Protein AF-A0A842VE63-F1 (afdb_monomer_lite)

Structure (mmCIF, N/CA/C/O backbone):
data_AF-A0A842VE63-F1
#
_entry.id   AF-A0A842VE63-F1
#
loop_
_atom_site.group_PDB
_atom_site.id
_atom_site.type_symbol
_atom_site.label_atom_id
_atom_site.label_alt_id
_atom_site.label_comp_id
_atom_site.label_asym_id
_atom_site.label_entity_id
_atom_site.label_seq_id
_atom_site.pdbx_PDB_ins_code
_atom_site.Cartn_x
_atom_site.Cartn_y
_atom_site.Cartn_z
_atom_site.occupancy
_atom_site.B_iso_or_equiv
_atom_site.auth_seq_id
_atom_site.auth_comp_id
_atom_site.auth_asym_id
_atom_site.auth_atom_id
_atom_site.pdbx_PDB_model_num
ATOM 1 N N . MET A 1 1 ? -16.402 13.666 -11.709 1.00 52.09 1 MET A N 1
ATOM 2 C CA . MET A 1 1 ? -16.671 14.347 -10.425 1.00 52.09 1 MET A CA 1
ATOM 3 C C . MET A 1 1 ? -16.054 13.506 -9.321 1.00 52.09 1 MET A C 1
ATOM 5 O O . MET A 1 1 ? -16.264 12.300 -9.331 1.00 52.09 1 MET A O 1
ATOM 9 N N . SER A 1 2 ? -15.243 14.100 -8.445 1.00 71.50 2 SER A N 1
ATOM 10 C CA . SER A 1 2 ? -14.671 13.394 -7.290 1.00 71.50 2 SER A CA 1
ATOM 11 C C . SER A 1 2 ? -15.786 13.130 -6.274 1.00 71.50 2 SER A C 1
ATOM 13 O O . SER A 1 2 ? -16.472 14.073 -5.892 1.00 71.50 2 SER A O 1
ATOM 15 N N . THR A 1 3 ? -15.970 11.882 -5.839 1.00 86.88 3 THR A N 1
ATOM 16 C CA . THR A 1 3 ? -16.895 11.544 -4.743 1.00 86.88 3 THR A CA 1
ATOM 17 C C . THR A 1 3 ? -16.458 12.257 -3.461 1.00 86.88 3 THR A C 1
ATOM 19 O O . THR A 1 3 ? -15.284 12.167 -3.094 1.00 86.88 3 THR A O 1
ATOM 22 N N . SER A 1 4 ? -17.380 12.956 -2.792 1.00 94.31 4 SER A N 1
ATOM 23 C CA . SER A 1 4 ? -17.107 13.582 -1.494 1.00 94.31 4 SER A CA 1
ATOM 24 C C . SER A 1 4 ? -16.885 12.523 -0.404 1.00 94.31 4 SER A C 1
ATOM 26 O O . SER A 1 4 ? -17.197 11.340 -0.585 1.00 94.31 4 SER A O 1
ATOM 28 N N . TYR A 1 5 ? -16.327 12.934 0.736 1.00 95.25 5 TYR A N 1
ATOM 29 C CA . TYR A 1 5 ? -16.170 12.041 1.884 1.00 95.25 5 TYR A CA 1
ATOM 30 C C . TYR A 1 5 ? -17.537 11.587 2.407 1.00 95.25 5 TYR A C 1
ATOM 32 O O . TYR A 1 5 ? -17.749 10.399 2.634 1.00 95.25 5 TYR A O 1
ATOM 40 N N . GLU A 1 6 ? -18.475 12.521 2.537 1.00 96.25 6 GLU A N 1
ATOM 41 C CA . GLU A 1 6 ? -19.823 12.298 3.049 1.00 96.25 6 GLU A CA 1
ATOM 42 C C . GLU A 1 6 ? -20.591 11.312 2.166 1.00 96.25 6 GLU A C 1
ATOM 44 O O . GLU A 1 6 ? -21.144 10.338 2.679 1.00 96.25 6 GLU A O 1
ATOM 49 N N . ASP A 1 7 ? -20.551 11.495 0.843 1.00 96.94 7 ASP A N 1
ATOM 50 C CA . ASP A 1 7 ? -21.195 10.578 -0.102 1.00 96.94 7 ASP A CA 1
ATOM 51 C C . ASP A 1 7 ? -20.574 9.183 -0.026 1.00 96.94 7 ASP A C 1
ATOM 53 O O . ASP A 1 7 ? -21.282 8.175 -0.028 1.00 96.94 7 ASP A O 1
ATOM 57 N N . PHE A 1 8 ? -19.242 9.095 0.058 1.00 97.69 8 PHE A N 1
ATOM 58 C CA . PHE A 1 8 ? -18.560 7.810 0.176 1.00 97.69 8 PHE A CA 1
ATOM 59 C C . PHE A 1 8 ? -18.965 7.086 1.465 1.00 97.69 8 PHE A C 1
ATOM 61 O O . PHE A 1 8 ? -19.350 5.919 1.421 1.00 97.69 8 PHE A O 1
ATOM 68 N N . ILE A 1 9 ? -18.928 7.770 2.610 1.00 97.81 9 ILE A N 1
ATOM 69 C CA . ILE A 1 9 ? -19.285 7.159 3.892 1.00 97.81 9 ILE A CA 1
ATOM 70 C C . ILE A 1 9 ? -20.761 6.788 3.940 1.00 97.81 9 ILE A C 1
ATOM 72 O O . ILE A 1 9 ? -21.073 5.710 4.429 1.00 97.81 9 ILE A O 1
ATOM 76 N N . ASN A 1 10 ? -21.668 7.609 3.415 1.00 97.31 10 ASN A N 1
ATOM 77 C CA . ASN A 1 10 ? -23.090 7.267 3.390 1.00 97.31 10 ASN A CA 1
ATOM 78 C C . ASN A 1 10 ? -23.364 6.021 2.537 1.00 97.31 10 ASN A C 1
ATOM 80 O O . ASN A 1 10 ? -24.148 5.173 2.951 1.00 97.31 10 ASN A O 1
ATOM 84 N N . ASN A 1 11 ? -22.660 5.857 1.414 1.00 97.81 11 ASN A N 1
ATOM 85 C CA . ASN A 1 11 ? -22.817 4.692 0.541 1.00 97.81 11 ASN A CA 1
ATOM 86 C C . ASN A 1 11 ? -22.233 3.391 1.119 1.00 97.81 11 ASN A C 1
ATOM 88 O O . ASN A 1 11 ? -22.702 2.312 0.769 1.00 97.81 11 ASN A O 1
ATOM 92 N N . TYR A 1 12 ? -21.209 3.471 1.977 1.00 98.25 12 TYR A N 1
ATOM 93 C CA . TYR A 1 12 ? -20.490 2.293 2.489 1.00 98.25 12 TYR A CA 1
ATOM 94 C C . TYR A 1 12 ? -20.541 2.146 4.017 1.00 98.25 12 TYR A C 1
ATOM 96 O O . TYR A 1 12 ? -19.790 1.346 4.574 1.00 98.25 12 TYR A O 1
ATOM 104 N N . ARG A 1 13 ? -21.400 2.901 4.714 1.00 97.88 13 ARG A N 1
ATOM 105 C CA . ARG A 1 13 ? -21.420 2.984 6.186 1.00 97.88 13 ARG A CA 1
ATOM 106 C C . ARG A 1 13 ? -21.525 1.616 6.850 1.00 97.88 13 ARG A C 1
ATOM 108 O O . ARG A 1 13 ? -20.724 1.318 7.734 1.00 97.88 13 ARG A O 1
ATOM 115 N N . ASP A 1 14 ? -22.493 0.815 6.421 1.00 98.06 14 ASP A N 1
ATOM 116 C CA . ASP A 1 14 ? -22.797 -0.471 7.051 1.00 98.06 14 ASP A CA 1
ATOM 117 C C . ASP A 1 14 ? -21.679 -1.482 6.795 1.00 98.06 14 ASP A C 1
ATOM 119 O O . ASP A 1 14 ? -21.192 -2.105 7.734 1.00 98.06 14 ASP A O 1
ATOM 123 N N . LEU A 1 15 ? -21.170 -1.537 5.559 1.00 98.25 15 LEU A N 1
ATOM 124 C CA . LEU A 1 15 ? -20.007 -2.351 5.201 1.00 98.25 15 LEU A CA 1
ATOM 125 C C . LEU A 1 15 ? -18.779 -1.991 6.050 1.00 98.25 15 LEU A C 1
ATOM 127 O O . LEU A 1 15 ? -18.082 -2.873 6.545 1.00 98.25 15 LEU A O 1
ATOM 131 N N . LEU A 1 16 ? -18.493 -0.697 6.217 1.00 98.56 16 LEU A N 1
ATOM 132 C CA . LEU A 1 16 ? -17.347 -0.239 7.002 1.00 98.56 16 LEU A CA 1
ATOM 133 C C . LEU A 1 16 ? -17.532 -0.508 8.501 1.00 98.56 16 LEU A C 1
ATOM 135 O O . LEU A 1 16 ? -16.556 -0.802 9.190 1.00 98.56 16 LEU A O 1
ATOM 139 N N . ALA A 1 17 ? -18.761 -0.417 9.014 1.00 98.25 17 ALA A N 1
ATOM 140 C CA . ALA A 1 17 ? -19.076 -0.752 10.399 1.00 98.25 17 ALA A CA 1
ATOM 141 C C . ALA A 1 17 ? -18.949 -2.261 10.664 1.00 98.25 17 ALA A C 1
ATOM 143 O O . ALA A 1 17 ? -18.338 -2.647 11.659 1.00 98.25 17 ALA A O 1
ATOM 144 N N . GLU A 1 18 ? -19.455 -3.103 9.760 1.00 97.81 18 GLU A N 1
ATOM 145 C CA . GLU A 1 18 ? -19.283 -4.558 9.815 1.00 97.81 18 GLU A CA 1
ATOM 146 C C . GLU A 1 18 ? -17.799 -4.929 9.748 1.00 97.81 18 GLU A C 1
ATOM 148 O O . GLU A 1 18 ? -17.309 -5.728 10.543 1.00 97.81 18 GLU A O 1
ATOM 153 N N . TYR A 1 19 ? -17.059 -4.305 8.829 1.00 97.94 19 TYR A N 1
ATOM 154 C CA . TYR A 1 19 ? -15.623 -4.509 8.705 1.00 97.94 19 TYR A CA 1
ATOM 155 C C . TYR A 1 19 ? -14.873 -4.119 9.982 1.00 97.94 19 TYR A C 1
ATOM 157 O O . TYR A 1 19 ? -14.018 -4.879 10.428 1.00 97.94 19 TYR A O 1
ATOM 165 N N . TRP A 1 20 ? -15.215 -2.984 10.606 1.00 98.12 20 TRP A N 1
ATOM 166 C CA . TRP A 1 20 ? -14.652 -2.602 11.904 1.00 98.12 20 TRP A CA 1
ATOM 167 C C . TRP A 1 20 ? -14.887 -3.683 12.962 1.00 98.12 20 TRP A C 1
ATOM 169 O O . TRP A 1 20 ? -13.933 -4.094 13.616 1.00 98.12 20 TRP A O 1
ATOM 179 N N . GLY A 1 21 ? -16.115 -4.203 13.068 1.00 96.62 21 GLY A N 1
ATOM 180 C CA . GLY A 1 21 ? -16.452 -5.266 14.021 1.00 96.62 21 GLY A CA 1
ATOM 181 C C . GLY A 1 21 ? -15.643 -6.556 13.838 1.00 96.62 21 GLY A C 1
ATOM 182 O O . GLY A 1 21 ? -15.456 -7.294 14.798 1.00 96.62 21 GLY A O 1
ATOM 183 N N . LYS A 1 22 ? -15.118 -6.816 12.632 1.00 95.81 22 LYS A N 1
ATOM 184 C CA . LYS A 1 22 ? -14.231 -7.961 12.358 1.00 95.81 22 LYS A CA 1
ATOM 185 C C . LYS A 1 22 ? -12.789 -7.736 12.803 1.00 95.81 22 LYS A C 1
ATOM 187 O O . LYS A 1 22 ? -12.077 -8.711 13.006 1.00 95.81 22 LYS A O 1
ATOM 192 N N . ILE A 1 23 ? -12.332 -6.485 12.872 1.00 96.00 23 ILE A N 1
ATOM 193 C CA . ILE A 1 23 ? -10.907 -6.171 13.055 1.00 96.00 23 ILE A CA 1
ATOM 194 C C . ILE A 1 23 ? -10.582 -5.464 14.372 1.00 96.00 23 ILE A C 1
ATOM 196 O O . ILE A 1 23 ? -9.405 -5.391 14.728 1.00 96.00 23 ILE A O 1
ATOM 200 N N . SER A 1 24 ? -11.574 -4.908 15.074 1.00 96.81 24 SER A N 1
ATOM 201 C CA . SER A 1 24 ? -11.333 -3.999 16.204 1.00 96.81 24 SER A CA 1
ATOM 202 C C . SER A 1 24 ? -10.550 -4.659 17.340 1.00 96.81 24 SER A C 1
ATOM 204 O O . SER A 1 24 ? -9.650 -4.038 17.899 1.00 96.81 24 SER A O 1
ATOM 206 N N . SER A 1 25 ? -10.791 -5.946 17.604 1.00 95.06 25 SER A N 1
ATOM 207 C CA . SER A 1 25 ? -10.089 -6.707 18.643 1.00 95.06 25 SER A CA 1
ATOM 208 C C . SER A 1 25 ? -8.604 -6.950 18.354 1.00 95.06 25 SER A C 1
ATOM 210 O O . SER A 1 25 ? -7.841 -7.206 19.280 1.00 95.06 25 SER A O 1
ATOM 212 N N . GLU A 1 26 ? -8.174 -6.882 17.091 1.00 96.06 26 GLU A N 1
ATOM 213 C CA . GLU A 1 26 ? -6.797 -7.200 16.682 1.00 96.06 26 GLU A CA 1
ATOM 214 C C . GLU A 1 26 ? -5.985 -5.967 16.257 1.00 96.06 26 GLU A C 1
ATOM 216 O O . GLU A 1 26 ? -4.754 -6.013 16.186 1.00 96.06 26 GLU A O 1
ATOM 221 N N . ILE A 1 27 ? -6.645 -4.841 15.966 1.00 97.31 27 ILE A N 1
ATOM 222 C CA . ILE A 1 27 ? -5.997 -3.690 15.325 1.00 97.31 27 ILE A CA 1
ATOM 223 C C . ILE A 1 27 ? -4.838 -3.110 16.152 1.00 97.31 27 ILE A C 1
ATOM 225 O O . ILE A 1 27 ? -3.818 -2.702 15.587 1.00 97.31 27 ILE A O 1
ATOM 229 N N . LEU A 1 28 ? -4.958 -3.117 17.483 1.00 97.50 28 LEU A N 1
ATOM 230 C CA . LEU A 1 28 ? -3.898 -2.670 18.387 1.00 97.50 28 LEU A CA 1
ATOM 231 C C . LEU A 1 28 ? -2.682 -3.601 18.342 1.00 97.50 28 LEU A C 1
ATOM 233 O O . LEU A 1 28 ? -1.544 -3.133 18.274 1.00 97.50 28 LEU A O 1
ATOM 237 N N . GLU A 1 29 ? -2.905 -4.915 18.320 1.00 96.38 29 GLU A N 1
ATOM 238 C CA . GLU A 1 29 ? -1.823 -5.890 18.193 1.00 96.38 29 GLU A CA 1
ATOM 239 C C . GLU A 1 29 ? -1.063 -5.678 16.880 1.00 96.38 29 GLU A C 1
ATOM 241 O O . GLU A 1 29 ? 0.168 -5.601 16.873 1.00 96.38 29 GLU A O 1
ATOM 246 N N . TRP A 1 30 ? -1.780 -5.495 15.767 1.00 97.31 30 TRP A N 1
ATOM 247 C CA . TRP A 1 30 ? -1.143 -5.230 14.479 1.00 97.31 30 TRP A CA 1
ATOM 248 C C . TRP A 1 30 ? -0.311 -3.943 14.514 1.00 97.31 30 TRP A C 1
ATOM 250 O O . TRP A 1 30 ? 0.822 -3.933 14.027 1.00 97.31 30 TRP A O 1
ATOM 260 N N . LYS A 1 31 ? -0.814 -2.864 15.129 1.00 97.69 31 LYS A N 1
ATOM 261 C CA . LYS A 1 31 ? -0.040 -1.625 15.318 1.00 97.69 31 LYS A CA 1
ATOM 262 C C . LYS A 1 31 ? 1.267 -1.898 16.074 1.00 97.69 31 LYS A C 1
ATOM 264 O O . LYS A 1 31 ? 2.329 -1.479 15.615 1.00 97.69 31 LYS A O 1
ATOM 269 N N . ASN A 1 32 ? 1.210 -2.659 17.166 1.00 96.50 32 ASN A N 1
ATOM 270 C CA . ASN A 1 32 ? 2.370 -2.993 18.004 1.00 96.50 32 ASN A CA 1
ATOM 271 C C . ASN A 1 32 ? 3.413 -3.871 17.288 1.00 96.50 32 ASN A C 1
ATOM 273 O O . ASN A 1 32 ? 4.592 -3.852 17.635 1.00 96.50 32 ASN A O 1
ATOM 277 N N . GLN A 1 33 ? 3.011 -4.596 16.243 1.00 95.56 33 GLN A N 1
ATOM 278 C CA . GLN A 1 33 ? 3.907 -5.384 15.389 1.00 95.56 33 GLN A CA 1
ATOM 279 C C . GLN A 1 33 ? 4.585 -4.564 14.277 1.00 95.56 33 GLN A C 1
ATOM 281 O O . GLN A 1 33 ? 5.308 -5.126 13.442 1.00 95.56 33 GLN A O 1
ATOM 286 N N . TYR A 1 34 ? 4.341 -3.253 14.209 1.00 96.50 34 TYR A N 1
ATOM 287 C CA . TYR A 1 34 ? 4.882 -2.425 13.143 1.00 96.50 34 TYR A CA 1
ATOM 288 C C . TYR A 1 34 ? 6.399 -2.320 13.192 1.00 96.50 34 TYR A C 1
ATOM 290 O O . TYR A 1 34 ? 7.027 -2.081 14.224 1.00 96.50 34 TYR A O 1
ATOM 298 N N . GLU A 1 35 ? 6.982 -2.460 12.007 1.00 94.31 35 GLU A N 1
ATOM 299 C CA . GLU A 1 35 ? 8.416 -2.384 11.813 1.00 94.31 35 GLU A CA 1
ATOM 300 C C . GLU A 1 35 ? 8.708 -1.815 10.423 1.00 94.31 35 GLU A C 1
ATOM 302 O O . GLU A 1 35 ? 8.442 -2.466 9.397 1.00 94.31 35 GLU A O 1
ATOM 307 N N . TRP A 1 36 ? 9.242 -0.595 10.371 1.00 94.31 36 TRP A N 1
ATOM 308 C CA . TRP A 1 36 ? 9.642 0.035 9.117 1.00 94.31 36 TRP A CA 1
ATOM 309 C C . TRP A 1 36 ? 10.706 1.137 9.294 1.00 94.31 36 TRP A C 1
ATOM 311 O O . TRP A 1 36 ? 10.467 2.095 10.030 1.00 94.31 36 TRP A O 1
ATOM 321 N N . PRO A 1 37 ? 11.820 1.101 8.534 1.00 92.25 37 PRO A N 1
ATOM 322 C CA . PRO A 1 37 ? 12.278 0.011 7.666 1.00 92.25 37 PRO A CA 1
ATOM 323 C C . PRO A 1 37 ? 12.471 -1.313 8.415 1.00 92.25 37 PRO A C 1
ATOM 325 O O . PRO A 1 37 ? 12.309 -1.383 9.630 1.00 92.25 37 PRO A O 1
ATOM 328 N N . LYS A 1 38 ? 12.785 -2.391 7.689 1.00 88.62 38 LYS A N 1
ATOM 329 C CA . LYS A 1 38 ? 13.006 -3.700 8.320 1.00 88.62 38 LYS A CA 1
ATOM 330 C C . LYS A 1 38 ? 14.073 -3.585 9.424 1.00 88.62 38 LYS A C 1
ATOM 332 O O . LYS A 1 38 ? 15.144 -3.047 9.173 1.00 88.62 38 LYS A O 1
ATOM 337 N N . GLY A 1 39 ? 13.770 -4.107 10.607 1.00 91.88 39 GLY A N 1
ATOM 338 C CA . GLY A 1 39 ? 14.580 -4.030 11.825 1.00 91.88 39 GLY A CA 1
ATOM 339 C C . GLY A 1 39 ? 14.314 -2.812 12.719 1.00 91.88 39 GLY A C 1
ATOM 340 O O . GLY A 1 39 ? 14.803 -2.789 13.843 1.00 91.88 39 GLY A O 1
ATOM 341 N N . ILE A 1 40 ? 13.536 -1.822 12.269 1.00 95.31 40 ILE A N 1
ATOM 342 C CA . ILE A 1 40 ? 13.222 -0.614 13.047 1.00 95.31 40 ILE A CA 1
ATOM 343 C C . ILE A 1 40 ? 11.828 -0.746 13.664 1.00 95.31 40 ILE A C 1
ATOM 345 O O . ILE A 1 40 ? 10.838 -0.727 12.936 1.00 95.31 40 ILE A O 1
ATOM 349 N N . LYS A 1 41 ? 11.763 -0.878 14.996 1.00 95.81 41 LYS A N 1
ATOM 350 C CA . LYS A 1 41 ? 10.521 -1.048 15.776 1.00 95.81 41 LYS A CA 1
ATOM 351 C C . LYS A 1 41 ? 9.619 0.194 15.760 1.00 95.81 41 LYS A C 1
ATOM 353 O O . LYS A 1 41 ? 10.064 1.282 15.388 1.00 95.81 41 LYS A O 1
ATOM 358 N N . LEU A 1 42 ? 8.367 0.007 16.186 1.00 96.50 42 LEU A N 1
ATOM 359 C CA . LEU A 1 42 ? 7.286 0.994 16.176 1.00 96.50 42 LEU A CA 1
ATOM 360 C C . LEU A 1 42 ? 7.703 2.375 16.693 1.00 96.50 42 LEU A C 1
ATOM 362 O O . LEU A 1 42 ? 7.532 3.352 15.970 1.00 96.50 42 LEU A O 1
ATOM 366 N N . GLU A 1 43 ? 8.271 2.467 17.895 1.00 97.38 43 GLU A N 1
ATOM 367 C CA . GLU A 1 43 ? 8.581 3.747 18.544 1.00 97.38 43 GLU A CA 1
ATOM 368 C C . GLU A 1 43 ? 9.572 4.547 17.699 1.00 97.38 43 GLU A C 1
ATOM 370 O O . GLU A 1 43 ? 9.317 5.692 17.322 1.00 97.38 43 GLU A O 1
ATOM 375 N N . LYS A 1 44 ? 10.667 3.895 17.290 1.00 98.06 44 LYS A N 1
ATOM 376 C CA . LYS A 1 44 ? 11.690 4.534 16.463 1.00 98.06 44 LYS A CA 1
ATOM 377 C C . LYS A 1 44 ? 11.169 4.879 15.070 1.00 98.06 44 LYS A C 1
ATOM 379 O O . LYS A 1 44 ? 11.527 5.913 14.508 1.00 98.06 44 LYS A O 1
ATOM 384 N N . ALA A 1 45 ? 10.321 4.027 14.502 1.00 97.12 45 ALA A N 1
ATOM 385 C CA . ALA A 1 45 ? 9.696 4.293 13.217 1.00 97.12 45 ALA A CA 1
ATOM 386 C C . ALA A 1 45 ? 8.753 5.509 13.290 1.00 97.12 45 ALA A C 1
ATOM 388 O O . ALA A 1 45 ? 8.750 6.321 12.364 1.00 97.12 45 ALA A O 1
ATOM 389 N N . ILE A 1 46 ? 8.003 5.671 14.388 1.00 97.88 46 ILE A N 1
ATOM 390 C CA . ILE A 1 46 ? 7.163 6.848 14.650 1.00 97.88 46 ILE A CA 1
ATOM 391 C C . ILE A 1 46 ? 8.021 8.107 14.803 1.00 97.88 46 ILE A C 1
ATOM 393 O O . ILE A 1 46 ? 7.699 9.117 14.182 1.00 97.88 46 ILE A O 1
ATOM 397 N N . GLU A 1 47 ? 9.120 8.058 15.560 1.00 98.31 47 GLU A N 1
ATOM 398 C CA . GLU A 1 47 ? 10.041 9.198 15.697 1.00 98.31 47 GLU A CA 1
ATOM 399 C C . GLU A 1 47 ? 10.537 9.696 14.334 1.00 98.31 47 GLU A C 1
ATOM 401 O O . GLU A 1 47 ? 10.485 10.893 14.046 1.00 98.31 47 GLU A O 1
ATOM 406 N N . ILE A 1 48 ? 10.970 8.774 13.465 1.00 98.06 48 ILE A N 1
ATOM 407 C CA . ILE A 1 48 ? 11.445 9.120 12.120 1.00 98.06 48 ILE A CA 1
ATOM 408 C C . ILE A 1 48 ? 10.312 9.737 11.295 1.00 98.06 48 ILE A C 1
ATOM 410 O O . ILE A 1 48 ? 10.513 10.768 10.655 1.00 98.06 48 ILE A O 1
ATOM 414 N N . ARG A 1 49 ? 9.108 9.150 11.327 1.00 98.06 49 ARG A N 1
ATOM 415 C CA . ARG A 1 49 ? 7.942 9.698 10.616 1.00 98.06 49 ARG A CA 1
ATOM 416 C C . ARG A 1 49 ? 7.603 11.111 11.089 1.00 98.06 49 ARG A C 1
ATOM 418 O O . ARG A 1 49 ? 7.387 11.984 10.255 1.00 98.06 49 ARG A O 1
ATOM 425 N N . ASN A 1 50 ? 7.602 11.350 12.398 1.00 98.56 50 ASN A N 1
ATOM 426 C CA . ASN A 1 50 ? 7.334 12.667 12.977 1.00 98.56 50 ASN A CA 1
ATOM 427 C C . ASN A 1 50 ? 8.403 13.693 12.564 1.00 98.56 50 ASN A C 1
ATOM 429 O O . ASN A 1 50 ? 8.070 14.825 12.225 1.00 98.56 50 ASN A O 1
ATOM 433 N N . SER A 1 51 ? 9.680 13.298 12.532 1.00 98.62 51 SER A N 1
ATOM 434 C CA . SER A 1 51 ? 10.762 14.160 12.044 1.00 98.62 51 SER A CA 1
ATOM 435 C C . SER A 1 51 ? 10.584 14.529 10.565 1.00 98.62 51 SER A C 1
ATOM 437 O O . SER A 1 51 ? 10.710 15.701 10.213 1.00 98.62 51 SER A O 1
ATOM 439 N N . LEU A 1 52 ? 10.222 13.563 9.712 1.00 98.69 52 LEU A N 1
ATOM 440 C CA . LEU A 1 52 ? 9.930 13.820 8.298 1.00 98.69 52 LEU A CA 1
ATOM 441 C C . LEU A 1 52 ? 8.736 14.764 8.128 1.00 98.69 52 LEU A C 1
ATOM 443 O O . LEU A 1 52 ? 8.797 15.683 7.315 1.00 98.69 52 LEU A O 1
ATOM 447 N N . GLU A 1 53 ? 7.677 14.580 8.916 1.00 98.69 53 GLU A N 1
ATOM 448 C CA . GLU A 1 53 ? 6.514 15.466 8.894 1.00 98.69 53 GLU A CA 1
ATOM 449 C C . GLU A 1 53 ? 6.867 16.904 9.273 1.00 98.69 53 GLU A C 1
ATOM 451 O O . GLU A 1 53 ? 6.463 17.835 8.575 1.00 98.69 53 GLU A O 1
ATOM 456 N N . ILE A 1 54 ? 7.671 17.098 10.321 1.00 98.75 54 ILE A N 1
ATOM 457 C CA . ILE A 1 54 ? 8.165 18.423 10.720 1.00 98.75 54 ILE A CA 1
ATOM 458 C C . ILE A 1 54 ? 8.969 19.065 9.580 1.00 98.75 54 ILE A C 1
ATOM 460 O O . ILE A 1 54 ? 8.729 20.225 9.238 1.00 98.75 54 ILE A O 1
ATOM 464 N N . SER A 1 55 ? 9.882 18.318 8.953 1.00 98.75 55 SER A N 1
ATOM 465 C CA . SER A 1 55 ? 10.696 18.807 7.832 1.00 98.75 55 SER A CA 1
ATOM 466 C C . SER A 1 55 ? 9.851 19.199 6.618 1.00 98.75 55 SER A C 1
ATOM 468 O O . SER A 1 55 ? 10.084 20.259 6.025 1.00 98.75 55 SER A O 1
ATOM 470 N N . ILE A 1 56 ? 8.845 18.387 6.270 1.00 98.69 56 ILE A N 1
ATOM 471 C CA . ILE A 1 56 ? 7.910 18.676 5.175 1.00 98.69 56 ILE A CA 1
ATOM 472 C C . ILE A 1 56 ? 7.072 19.912 5.505 1.00 98.69 56 ILE A C 1
ATOM 474 O O . ILE A 1 56 ? 7.031 20.837 4.698 1.00 98.69 56 ILE A O 1
ATOM 478 N N . LYS A 1 57 ? 6.455 19.979 6.692 1.00 98.56 57 LYS A N 1
ATOM 479 C CA . LYS A 1 57 ? 5.656 21.138 7.127 1.00 98.56 57 LYS A CA 1
ATOM 480 C C . LYS A 1 57 ? 6.480 22.425 7.100 1.00 98.56 57 LYS A C 1
ATOM 482 O O . LYS A 1 57 ? 6.019 23.430 6.567 1.00 98.56 57 LYS A O 1
ATOM 487 N N . LYS A 1 58 ? 7.725 22.389 7.587 1.00 98.69 58 LYS A N 1
ATOM 488 C CA . LYS A 1 58 ? 8.652 23.529 7.514 1.00 98.69 58 LYS A CA 1
ATOM 489 C C . LYS A 1 58 ? 8.884 23.974 6.067 1.00 98.69 58 LYS A C 1
ATOM 491 O O . LYS A 1 58 ? 8.773 25.156 5.772 1.00 98.69 58 LYS A O 1
ATOM 496 N N . ASN A 1 59 ? 9.159 23.033 5.166 1.00 98.56 59 ASN A N 1
ATOM 497 C CA . ASN A 1 59 ? 9.384 23.319 3.748 1.00 98.56 59 ASN A CA 1
ATOM 498 C C . ASN A 1 59 ? 8.160 23.948 3.076 1.00 98.56 59 ASN A C 1
ATOM 500 O O . ASN A 1 59 ? 8.281 24.974 2.411 1.00 98.56 59 ASN A O 1
ATOM 504 N N . LEU A 1 60 ? 6.978 23.372 3.301 1.00 98.12 60 LEU A N 1
ATOM 505 C CA . LEU A 1 60 ? 5.731 23.895 2.754 1.00 98.12 60 LEU A CA 1
ATOM 506 C C . LEU A 1 60 ? 5.432 25.301 3.286 1.00 98.12 60 LEU A C 1
ATOM 508 O O . LEU A 1 60 ? 5.057 26.160 2.500 1.00 98.12 60 LEU A O 1
ATOM 512 N N . ASN A 1 61 ? 5.684 25.573 4.568 1.00 98.00 61 ASN A N 1
ATOM 513 C CA . ASN A 1 61 ? 5.473 26.902 5.147 1.00 98.00 61 ASN A CA 1
ATOM 514 C C . ASN A 1 61 ? 6.465 27.954 4.626 1.00 98.00 61 ASN A C 1
ATOM 516 O O . ASN A 1 61 ? 6.097 29.113 4.468 1.00 98.00 61 ASN A O 1
ATOM 520 N N . THR A 1 62 ? 7.727 27.582 4.386 1.00 98.00 62 THR A N 1
ATOM 521 C CA . THR A 1 62 ? 8.762 28.533 3.942 1.00 98.00 62 THR A CA 1
ATOM 522 C C . THR A 1 62 ? 8.748 28.749 2.430 1.00 98.00 62 THR A C 1
ATOM 524 O O . THR A 1 62 ? 8.911 29.874 1.966 1.00 98.00 62 THR A O 1
ATOM 527 N N . TYR A 1 63 ? 8.566 27.684 1.651 1.00 97.62 63 TYR A N 1
ATOM 528 C CA . TYR A 1 63 ? 8.796 27.698 0.206 1.00 97.62 63 TYR A CA 1
ATOM 529 C C . TYR A 1 63 ? 7.548 27.368 -0.621 1.00 97.62 63 TYR A C 1
ATOM 531 O O . TYR A 1 63 ? 7.546 27.589 -1.833 1.00 97.62 63 TYR A O 1
ATOM 539 N N . ASN A 1 64 ? 6.482 26.853 0.003 1.00 97.25 64 ASN A N 1
ATOM 540 C CA . ASN A 1 64 ? 5.305 26.273 -0.660 1.00 97.25 64 ASN A CA 1
ATOM 541 C C . ASN A 1 64 ? 5.610 25.047 -1.542 1.00 97.25 64 ASN A C 1
ATOM 543 O O . ASN A 1 64 ? 4.808 24.685 -2.399 1.00 97.25 64 ASN A O 1
ATOM 547 N N . TYR A 1 65 ? 6.760 24.401 -1.351 1.00 98.31 65 TYR A N 1
ATOM 548 C CA . TYR A 1 65 ? 7.153 23.160 -2.019 1.00 98.31 65 TYR A CA 1
ATOM 549 C C . TYR A 1 65 ? 8.100 22.359 -1.121 1.00 98.31 65 TYR A C 1
ATOM 551 O O . TYR A 1 65 ? 8.555 22.862 -0.096 1.00 98.31 65 TYR A O 1
ATOM 559 N N . ILE A 1 66 ? 8.394 21.112 -1.492 1.00 98.44 66 ILE A N 1
ATOM 560 C CA . ILE A 1 66 ? 9.362 20.267 -0.777 1.00 98.44 66 ILE A CA 1
ATOM 561 C C . ILE A 1 66 ? 10.703 20.354 -1.502 1.00 98.44 66 ILE A C 1
ATOM 563 O O . ILE A 1 66 ? 10.752 20.084 -2.699 1.00 98.44 66 ILE A O 1
ATOM 567 N N . THR A 1 67 ? 11.783 20.708 -0.802 1.00 98.62 67 THR A N 1
ATOM 568 C CA . THR A 1 67 ? 13.130 20.726 -1.392 1.00 98.62 67 THR A CA 1
ATOM 569 C C . THR A 1 67 ? 13.602 19.315 -1.738 1.00 98.62 67 THR A C 1
ATOM 571 O O . THR A 1 67 ? 13.124 18.314 -1.190 1.00 98.62 67 THR A O 1
ATOM 574 N N . LYS A 1 68 ? 14.606 19.213 -2.617 1.00 98.50 68 LYS A N 1
ATOM 575 C CA . LYS A 1 68 ? 15.213 17.920 -2.961 1.00 98.50 68 LYS A CA 1
ATOM 576 C C . LYS A 1 68 ? 15.701 17.150 -1.732 1.00 98.50 68 LYS A C 1
ATOM 578 O O . LYS A 1 68 ? 15.490 15.944 -1.667 1.00 98.50 68 LYS A O 1
ATOM 583 N N . GLU A 1 69 ? 16.296 17.835 -0.760 1.00 98.62 69 GLU A N 1
ATOM 584 C CA . GLU A 1 69 ? 16.804 17.215 0.466 1.00 98.62 69 GLU A CA 1
ATOM 585 C C . GLU A 1 69 ? 15.700 16.474 1.235 1.00 98.62 69 GLU A C 1
ATOM 587 O O . GLU A 1 69 ? 15.826 15.281 1.509 1.00 98.62 69 GLU A O 1
ATOM 592 N N . VAL A 1 70 ? 14.583 17.145 1.535 1.00 98.75 70 VAL A N 1
ATOM 593 C CA . VAL A 1 70 ? 13.472 16.530 2.281 1.00 98.75 70 VAL A CA 1
ATOM 594 C C . VAL A 1 70 ? 12.789 15.442 1.455 1.00 98.75 70 VAL A C 1
ATOM 596 O O . VAL A 1 70 ? 12.427 14.388 1.982 1.00 98.75 70 VAL A O 1
ATOM 599 N N . PHE A 1 71 ? 12.659 15.646 0.143 1.00 98.69 71 PHE A N 1
ATOM 600 C CA . PHE A 1 71 ? 12.148 14.618 -0.759 1.00 98.69 71 PHE A CA 1
ATOM 601 C C . PHE A 1 71 ? 13.029 13.357 -0.729 1.00 98.69 71 PHE A C 1
ATOM 603 O O . PHE A 1 71 ? 12.516 12.240 -0.628 1.00 98.69 71 PHE A O 1
ATOM 610 N N . ASP A 1 72 ? 14.353 13.522 -0.769 1.00 98.62 72 ASP A N 1
ATOM 611 C CA . ASP A 1 72 ? 15.320 12.428 -0.695 1.00 98.62 72 ASP A CA 1
ATOM 612 C C . ASP A 1 72 ? 15.282 11.718 0.660 1.00 98.62 72 ASP A C 1
ATOM 614 O O . ASP A 1 72 ? 15.316 10.489 0.685 1.00 98.62 72 ASP A O 1
ATOM 618 N N . GLN A 1 73 ? 15.113 12.439 1.774 1.00 98.69 73 GLN A N 1
ATOM 619 C CA . GLN A 1 73 ? 14.924 11.829 3.097 1.00 98.69 73 GLN A CA 1
ATOM 620 C C . GLN A 1 73 ? 13.705 10.889 3.119 1.00 98.69 73 GLN A C 1
ATOM 622 O O . GLN A 1 73 ? 13.804 9.749 3.588 1.00 98.69 73 GLN A O 1
ATOM 627 N N . VAL A 1 74 ? 12.572 11.312 2.539 1.00 98.44 74 VAL A N 1
ATOM 628 C CA . VAL A 1 74 ? 11.374 10.464 2.398 1.00 98.44 74 VAL A CA 1
ATOM 629 C C . VAL A 1 74 ? 11.658 9.241 1.521 1.00 98.44 74 VAL A C 1
ATOM 631 O O . VAL A 1 74 ? 11.233 8.128 1.852 1.00 98.44 74 VAL A O 1
ATOM 634 N N . MET A 1 75 ? 12.384 9.415 0.412 1.00 97.94 75 MET A N 1
ATOM 635 C CA . MET A 1 75 ? 12.728 8.314 -0.494 1.00 97.94 75 MET A CA 1
ATOM 636 C C . MET A 1 75 ? 13.681 7.305 0.145 1.00 97.94 75 MET A C 1
ATOM 638 O O . MET A 1 75 ? 13.469 6.100 0.011 1.00 97.94 75 MET A O 1
ATOM 642 N N . VAL A 1 76 ? 14.678 7.768 0.896 1.00 97.50 76 VAL A N 1
ATOM 643 C CA . VAL A 1 76 ? 15.611 6.907 1.628 1.00 97.50 76 VAL A CA 1
ATOM 644 C C . VAL A 1 76 ? 14.870 6.116 2.702 1.00 97.50 76 VAL A C 1
ATOM 646 O O . VAL A 1 76 ? 14.974 4.891 2.729 1.00 97.50 76 VAL A O 1
ATOM 649 N N . TRP A 1 77 ? 14.039 6.763 3.522 1.00 97.25 77 TRP A N 1
ATOM 650 C CA . TRP A 1 77 ? 13.241 6.061 4.534 1.00 97.25 77 TRP A CA 1
ATOM 651 C C . TRP A 1 77 ? 12.235 5.071 3.920 1.00 97.25 77 TRP A C 1
ATOM 653 O O . TRP A 1 77 ? 12.012 3.970 4.430 1.00 97.25 77 TRP A O 1
ATOM 663 N N . GLY A 1 78 ? 11.604 5.447 2.808 1.00 94.56 78 GLY A N 1
ATOM 664 C CA . GLY A 1 78 ? 10.574 4.641 2.159 1.00 94.56 78 GLY A CA 1
ATOM 665 C C . GLY A 1 78 ? 11.097 3.538 1.239 1.00 94.56 78 GLY A C 1
ATOM 666 O O . GLY A 1 78 ? 10.392 2.559 1.017 1.00 94.56 78 GLY A O 1
ATOM 667 N N . PHE A 1 79 ? 12.285 3.692 0.657 1.00 93.25 79 PHE A N 1
ATOM 668 C CA . PHE A 1 79 ? 12.742 2.857 -0.461 1.00 93.25 79 PHE A CA 1
ATOM 669 C C . PHE A 1 79 ? 14.245 2.552 -0.437 1.00 93.25 79 PHE A C 1
ATOM 671 O O . PHE A 1 79 ? 14.710 1.787 -1.284 1.00 93.25 79 PHE A O 1
ATOM 678 N N . GLY A 1 80 ? 14.985 3.096 0.531 1.00 94.19 80 GLY A N 1
ATOM 679 C CA . GLY A 1 80 ? 16.401 2.814 0.772 1.00 94.19 80 GLY A CA 1
ATOM 680 C C . GLY A 1 80 ? 17.377 3.559 -0.136 1.00 94.19 80 GLY A C 1
ATOM 681 O O . GLY A 1 80 ? 18.577 3.338 -0.019 1.00 94.19 80 GLY A O 1
ATOM 682 N N . ILE A 1 81 ? 16.894 4.412 -1.044 1.00 93.19 81 ILE A N 1
ATOM 683 C CA . ILE A 1 81 ? 17.735 5.159 -1.986 1.00 93.19 81 ILE A CA 1
ATOM 684 C C . ILE A 1 81 ? 17.210 6.587 -2.179 1.00 93.19 81 ILE A C 1
ATOM 686 O O . ILE A 1 81 ? 15.989 6.770 -2.223 1.00 93.19 81 ILE A O 1
ATOM 690 N N . PRO A 1 82 ? 18.099 7.586 -2.331 1.00 95.81 82 PRO A N 1
ATOM 691 C CA . PRO A 1 82 ? 17.698 8.923 -2.743 1.00 95.81 82 PRO A CA 1
ATOM 692 C C . PRO A 1 82 ? 17.248 8.912 -4.208 1.00 95.81 82 PRO A C 1
ATOM 694 O O . PRO A 1 82 ? 17.532 7.980 -4.972 1.00 95.81 82 PRO A O 1
ATOM 697 N N . THR A 1 83 ? 16.542 9.959 -4.620 1.00 94.62 83 THR A N 1
ATOM 698 C CA . THR A 1 83 ? 16.111 10.122 -5.999 1.00 94.62 83 THR A CA 1
ATOM 699 C C . THR A 1 83 ? 17.177 10.764 -6.884 1.00 94.62 83 THR A C 1
ATOM 701 O O . THR A 1 83 ? 17.958 11.621 -6.471 1.00 94.62 83 THR A O 1
ATOM 704 N N . LYS A 1 84 ? 17.153 10.388 -8.165 1.00 96.12 84 LYS A N 1
ATOM 705 C CA . LYS A 1 84 ? 17.908 11.044 -9.242 1.00 96.12 84 LYS A CA 1
ATOM 706 C C . LYS A 1 84 ? 17.120 12.181 -9.909 1.00 96.12 84 LYS A C 1
ATOM 708 O O . LYS A 1 84 ? 17.586 12.739 -10.895 1.00 96.12 84 LYS A O 1
ATOM 713 N N . ILE A 1 85 ? 15.921 12.496 -9.410 1.00 96.19 85 ILE A N 1
ATOM 714 C CA . ILE A 1 85 ? 15.086 13.574 -9.955 1.00 96.19 85 ILE A CA 1
ATOM 715 C C . ILE A 1 85 ? 15.789 14.925 -9.710 1.00 96.19 85 ILE A C 1
ATOM 717 O O . ILE A 1 85 ? 16.232 15.168 -8.577 1.00 96.19 85 ILE A O 1
ATOM 721 N N . PRO A 1 86 ? 15.882 15.799 -10.732 1.00 98.00 86 PRO A N 1
ATOM 722 C CA . PRO A 1 86 ? 16.410 17.151 -10.581 1.00 98.00 86 PRO A CA 1
ATOM 723 C C . PRO A 1 86 ? 15.612 17.973 -9.567 1.00 98.00 86 PRO A C 1
ATOM 725 O O . PRO A 1 86 ? 14.383 17.917 -9.539 1.00 98.00 86 PRO A O 1
ATOM 728 N N . GLU A 1 87 ? 16.305 18.790 -8.776 1.00 98.38 87 GLU A N 1
ATOM 729 C CA . GLU A 1 87 ? 15.680 19.633 -7.751 1.00 98.38 87 GLU A CA 1
ATOM 730 C C . GLU A 1 87 ? 14.596 20.548 -8.327 1.00 98.38 87 GLU A C 1
ATOM 732 O O . GLU A 1 87 ? 13.490 20.594 -7.797 1.00 98.38 87 GLU A O 1
ATOM 737 N N . ARG A 1 88 ? 14.865 21.194 -9.468 1.00 98.31 88 ARG A N 1
ATOM 738 C CA . ARG A 1 88 ? 13.883 22.042 -10.153 1.00 98.31 88 ARG A CA 1
ATOM 739 C C . ARG A 1 88 ? 12.563 21.307 -10.413 1.00 98.31 88 ARG A C 1
ATOM 741 O O . ARG A 1 88 ? 11.502 21.850 -10.125 1.00 98.31 88 ARG A O 1
ATOM 748 N N . THR A 1 89 ? 12.628 20.064 -10.893 1.00 98.44 89 THR A N 1
ATOM 749 C CA . THR A 1 89 ? 11.442 19.231 -11.141 1.00 98.44 89 THR A CA 1
ATOM 750 C C . THR A 1 89 ? 10.698 18.914 -9.846 1.00 98.44 89 THR A C 1
ATOM 752 O O . THR A 1 89 ? 9.473 18.996 -9.816 1.00 98.44 89 THR A O 1
ATOM 755 N N . ILE A 1 90 ? 11.415 18.578 -8.767 1.00 98.50 90 ILE A N 1
ATOM 756 C CA . ILE A 1 90 ? 10.801 18.321 -7.454 1.00 98.50 90 ILE A CA 1
ATOM 757 C C . ILE A 1 90 ? 10.072 19.576 -6.964 1.00 98.50 90 ILE A C 1
ATOM 759 O O . ILE A 1 90 ? 8.899 19.493 -6.600 1.00 98.50 90 ILE A O 1
ATOM 763 N N . ASN A 1 91 ? 10.732 20.732 -7.002 1.00 98.44 91 ASN A N 1
ATOM 764 C CA . ASN A 1 91 ? 10.188 21.989 -6.498 1.00 98.44 91 ASN A CA 1
ATOM 765 C C . ASN A 1 91 ? 8.930 22.401 -7.284 1.00 98.44 91 ASN A C 1
ATOM 767 O O . ASN A 1 91 ? 7.890 22.671 -6.687 1.00 98.44 91 ASN A O 1
ATOM 771 N N . GLU A 1 92 ? 8.988 22.388 -8.621 1.00 98.56 92 GLU A N 1
ATOM 772 C CA . GLU A 1 92 ? 7.862 22.766 -9.488 1.00 98.56 92 GLU A CA 1
ATOM 773 C C . GLU A 1 92 ? 6.651 21.835 -9.310 1.00 98.56 92 GLU A C 1
ATOM 775 O O . GLU A 1 92 ? 5.519 22.301 -9.143 1.00 98.56 92 GLU A O 1
ATOM 780 N N . VAL A 1 93 ? 6.876 20.517 -9.314 1.00 98.62 93 VAL A N 1
ATOM 781 C CA . VAL A 1 93 ? 5.782 19.542 -9.220 1.00 98.62 93 VAL A CA 1
ATOM 782 C C . VAL A 1 93 ? 5.187 19.511 -7.817 1.00 98.62 93 VAL A C 1
ATOM 784 O O . VAL A 1 93 ? 3.964 19.506 -7.678 1.00 98.62 93 VAL A O 1
ATOM 787 N N . THR A 1 94 ? 6.011 19.526 -6.765 1.00 98.75 94 THR A N 1
ATOM 788 C CA . THR A 1 94 ? 5.491 19.518 -5.390 1.00 98.75 94 THR A CA 1
ATOM 789 C C . THR A 1 94 ? 4.743 20.812 -5.075 1.00 98.75 94 THR A C 1
ATOM 791 O O . THR A 1 94 ? 3.686 20.734 -4.457 1.00 98.75 94 THR A O 1
ATOM 794 N N . LYS A 1 95 ? 5.176 21.973 -5.589 1.00 98.69 95 LYS A N 1
ATOM 795 C CA . LYS A 1 95 ? 4.416 23.228 -5.463 1.00 98.69 95 LYS A CA 1
ATOM 796 C C . LYS A 1 95 ? 2.983 23.091 -5.980 1.00 98.69 95 LYS A C 1
ATOM 798 O O . LYS A 1 95 ? 2.029 23.422 -5.281 1.00 98.69 95 LYS A O 1
ATOM 803 N N . ARG A 1 96 ? 2.827 22.560 -7.197 1.00 98.62 96 ARG A N 1
ATOM 804 C CA . ARG A 1 96 ? 1.510 22.305 -7.803 1.00 98.62 96 ARG A CA 1
ATOM 805 C C . ARG A 1 96 ? 0.717 21.256 -7.023 1.00 98.62 96 ARG A C 1
ATOM 807 O O . ARG A 1 96 ? -0.461 21.456 -6.751 1.00 98.62 96 ARG A O 1
ATOM 814 N N . ALA A 1 97 ? 1.357 20.151 -6.647 1.00 98.69 97 ALA A N 1
ATOM 815 C CA . ALA A 1 97 ? 0.699 19.064 -5.932 1.00 98.69 97 ALA A CA 1
ATOM 816 C C . ALA A 1 97 ? 0.145 19.517 -4.574 1.00 98.69 97 ALA A C 1
ATOM 818 O O . ALA A 1 97 ? -0.980 19.174 -4.222 1.00 98.69 97 ALA A O 1
ATOM 819 N N . PHE A 1 98 ? 0.907 20.291 -3.801 1.00 98.56 98 PHE A N 1
ATOM 820 C CA . PHE A 1 98 ? 0.469 20.730 -2.478 1.00 98.56 98 PHE A CA 1
ATOM 821 C C . PHE A 1 98 ? -0.593 21.836 -2.522 1.00 98.56 98 PHE A C 1
ATOM 823 O O . PHE A 1 98 ? -1.390 21.913 -1.590 1.00 98.56 98 PHE A O 1
ATOM 830 N N . ALA A 1 99 ? -0.701 22.599 -3.615 1.00 98.31 99 ALA A N 1
ATOM 831 C CA . ALA A 1 99 ? -1.843 23.488 -3.846 1.00 98.31 99 ALA A CA 1
ATOM 832 C C . ALA A 1 99 ? -3.169 22.707 -4.002 1.00 98.31 99 ALA A C 1
ATOM 834 O O . ALA A 1 99 ? -4.195 23.095 -3.439 1.00 98.31 99 ALA A O 1
ATOM 835 N N . GLU A 1 100 ? -3.145 21.556 -4.688 1.00 98.38 100 GLU A N 1
ATOM 836 C CA . GLU A 1 100 ? -4.305 20.650 -4.745 1.00 98.38 100 GLU A CA 1
ATOM 837 C C . GLU A 1 100 ? -4.656 20.102 -3.357 1.00 98.38 100 GLU A C 1
ATOM 839 O O . GLU A 1 100 ? -5.825 20.071 -2.973 1.00 98.38 100 GLU A O 1
ATOM 844 N N . LEU A 1 101 ? -3.648 19.710 -2.566 1.00 97.88 101 LEU A N 1
ATOM 845 C CA . LEU A 1 101 ? -3.881 19.202 -1.212 1.00 97.88 101 LEU A CA 1
ATOM 846 C C . LEU A 1 101 ? -4.491 20.266 -0.287 1.00 97.88 101 LEU A C 1
ATOM 848 O O . LEU A 1 101 ? -5.391 19.943 0.484 1.00 97.88 101 LEU A O 1
ATOM 852 N N . GLN A 1 102 ? -4.047 21.524 -0.385 1.00 97.12 102 GLN A N 1
ATOM 853 C CA . GLN A 1 102 ? -4.641 22.658 0.340 1.00 97.12 102 GLN A CA 1
ATOM 854 C C . GLN A 1 102 ? -6.119 22.866 -0.019 1.00 97.12 102 GLN A C 1
ATOM 856 O O . GLN A 1 102 ? -6.912 23.244 0.837 1.00 97.12 102 GLN A O 1
ATOM 861 N N . SER A 1 103 ? -6.502 22.533 -1.253 1.00 96.38 103 SER A N 1
ATOM 862 C CA . SER A 1 103 ? -7.890 22.554 -1.733 1.00 96.38 103 SER A CA 1
ATOM 863 C C . SER A 1 103 ? -8.656 21.258 -1.411 1.00 96.38 103 SER A C 1
ATOM 865 O O . SER A 1 103 ? -9.697 20.987 -2.003 1.00 96.38 103 SER A O 1
ATOM 867 N N . ASN A 1 104 ? -8.135 20.427 -0.497 1.00 95.50 104 ASN A N 1
ATOM 868 C CA . ASN A 1 104 ? -8.671 19.116 -0.110 1.00 95.50 104 ASN A CA 1
ATOM 869 C C . ASN A 1 104 ? -8.794 18.109 -1.279 1.00 95.50 104 ASN A C 1
ATOM 871 O O . ASN A 1 104 ? -9.529 17.123 -1.189 1.00 95.50 104 ASN A O 1
ATOM 875 N N . ASN A 1 105 ? -8.046 18.312 -2.369 1.00 97.12 105 ASN A N 1
ATOM 876 C CA . ASN A 1 105 ? -8.024 17.427 -3.531 1.00 97.12 105 ASN A CA 1
ATOM 877 C C . ASN A 1 105 ? -6.855 16.430 -3.450 1.00 97.12 105 ASN A C 1
ATOM 879 O O . ASN A 1 105 ? -5.824 16.560 -4.116 1.00 97.12 105 ASN A O 1
ATOM 883 N N . ILE A 1 106 ? -7.023 15.401 -2.617 1.00 98.19 106 ILE A N 1
ATOM 884 C CA . ILE A 1 106 ? -6.013 14.350 -2.400 1.00 98.19 106 ILE A CA 1
ATOM 885 C C . ILE A 1 106 ? -5.692 13.611 -3.709 1.00 98.19 106 ILE A C 1
ATOM 887 O O . ILE A 1 106 ? -4.520 13.353 -4.001 1.00 98.19 106 ILE A O 1
ATOM 891 N N . SER A 1 107 ? -6.711 13.282 -4.511 1.00 97.88 107 SER A N 1
ATOM 892 C CA . SER A 1 107 ? -6.505 12.574 -5.780 1.00 97.88 107 SER A CA 1
ATOM 893 C C . SER A 1 107 ? -5.749 13.430 -6.804 1.00 97.88 107 SER A C 1
ATOM 895 O O . SER A 1 107 ? -4.829 12.924 -7.451 1.00 97.88 107 SER A O 1
ATOM 897 N N . GLY A 1 108 ? -6.060 14.729 -6.902 1.00 98.12 108 GLY A N 1
ATOM 898 C CA . GLY A 1 108 ? -5.319 15.695 -7.720 1.00 98.12 108 GLY A CA 1
ATOM 899 C C . GLY A 1 108 ? -3.861 15.846 -7.289 1.00 98.12 108 GLY A C 1
ATOM 900 O O . GLY A 1 108 ? -2.962 15.748 -8.125 1.00 98.12 108 GLY A O 1
ATOM 901 N N . CYS A 1 109 ? -3.610 15.977 -5.984 1.00 98.50 109 CYS A N 1
ATOM 902 C CA . CYS A 1 109 ? -2.258 16.042 -5.426 1.00 98.50 109 CYS A CA 1
ATOM 903 C C . CYS A 1 109 ? -1.417 14.816 -5.829 1.00 98.50 109 CYS A C 1
ATOM 905 O O . CYS A 1 109 ? -0.308 14.948 -6.356 1.00 98.50 109 CYS A O 1
ATOM 907 N N . ALA A 1 110 ? -1.972 13.612 -5.652 1.00 98.38 110 ALA A N 1
ATOM 908 C CA . ALA A 1 110 ? -1.306 12.368 -6.026 1.00 98.38 110 ALA A CA 1
ATOM 909 C C . ALA A 1 110 ? -1.060 12.273 -7.533 1.00 98.38 110 ALA A C 1
ATOM 911 O O . ALA A 1 110 ? 0.043 11.910 -7.944 1.00 98.38 110 ALA A O 1
ATOM 912 N N . LYS A 1 111 ? -2.049 12.657 -8.349 1.00 98.38 111 LYS A N 1
ATOM 913 C CA . LYS A 1 111 ? -1.931 12.678 -9.808 1.00 98.38 111 LYS A CA 1
ATOM 914 C C . LYS A 1 111 ? -0.740 13.526 -10.251 1.00 98.38 111 LYS A C 1
ATOM 916 O O . LYS A 1 111 ? 0.089 13.025 -11.007 1.00 98.38 111 LYS A O 1
ATOM 921 N N . ILE A 1 112 ? -0.612 14.745 -9.724 1.00 98.62 112 ILE A N 1
ATOM 922 C CA . ILE A 1 112 ? 0.491 15.656 -10.059 1.00 98.62 112 ILE A CA 1
ATOM 923 C C . ILE A 1 112 ? 1.844 15.059 -9.653 1.00 98.62 112 ILE A C 1
ATOM 925 O O . ILE A 1 112 ? 2.768 15.043 -10.458 1.00 98.62 112 ILE A O 1
ATOM 929 N N . LEU A 1 113 ? 1.976 14.494 -8.447 1.00 98.44 113 LEU A N 1
ATOM 930 C CA . LEU A 1 113 ? 3.238 13.856 -8.041 1.00 98.44 113 LEU A CA 1
ATOM 931 C C . LEU A 1 113 ? 3.616 12.662 -8.927 1.00 98.44 113 LEU A C 1
ATOM 933 O O . LEU A 1 113 ? 4.802 12.431 -9.163 1.00 98.44 113 LEU A O 1
ATOM 937 N N . THR A 1 114 ? 2.631 11.912 -9.428 1.00 97.38 114 THR A N 1
ATOM 938 C CA . THR A 1 114 ? 2.884 10.787 -10.342 1.00 97.38 114 THR A CA 1
ATOM 939 C C . THR A 1 114 ? 3.281 11.202 -11.761 1.00 97.38 114 THR A C 1
ATOM 941 O O . THR A 1 114 ? 3.658 10.339 -12.551 1.00 97.38 114 THR A O 1
ATOM 944 N N . GLU A 1 115 ? 3.256 12.500 -12.092 1.00 96.06 115 GLU A N 1
ATOM 945 C CA . GLU A 1 115 ? 3.829 13.024 -13.343 1.00 96.06 115 GLU A CA 1
ATOM 946 C C . GLU A 1 115 ? 5.363 12.897 -13.356 1.00 96.06 115 GLU A C 1
ATOM 948 O O . GLU A 1 115 ? 5.978 12.861 -14.422 1.00 96.06 115 GLU A O 1
ATOM 953 N N . ILE A 1 116 ? 6.004 12.788 -12.184 1.00 95.69 116 ILE A N 1
ATOM 954 C CA . ILE A 1 116 ? 7.455 12.642 -12.103 1.00 95.69 116 ILE A CA 1
ATOM 955 C C . ILE A 1 116 ? 7.864 11.216 -12.482 1.00 95.69 116 ILE A C 1
ATOM 957 O O . ILE A 1 116 ? 7.460 10.235 -11.849 1.00 95.69 116 ILE A O 1
ATOM 961 N N . TYR A 1 117 ? 8.749 11.089 -13.471 1.00 93.31 117 TYR A N 1
ATOM 962 C CA . TYR A 1 117 ? 9.283 9.794 -13.881 1.00 93.31 117 TYR A CA 1
ATOM 963 C C . TYR A 1 117 ? 9.909 9.031 -12.698 1.00 93.31 117 TYR A C 1
ATOM 965 O O . TYR A 1 117 ? 10.762 9.542 -11.973 1.00 93.31 117 TYR A O 1
ATOM 973 N N . GLY A 1 118 ? 9.474 7.782 -12.502 1.00 90.19 118 GLY A N 1
ATOM 974 C CA . GLY A 1 118 ? 9.902 6.929 -11.388 1.00 90.19 118 GLY A CA 1
ATOM 975 C C . GLY A 1 118 ? 9.103 7.103 -10.086 1.00 90.19 118 GLY A C 1
ATOM 976 O O . GLY A 1 118 ? 9.277 6.304 -9.157 1.00 90.19 118 GLY A O 1
ATOM 977 N N . VAL A 1 119 ? 8.184 8.071 -10.012 1.00 96.25 119 VAL A N 1
ATOM 978 C CA . VAL A 1 119 ? 7.281 8.284 -8.870 1.00 96.25 119 VAL A CA 1
ATOM 979 C C . VAL A 1 119 ? 5.924 7.640 -9.155 1.00 96.25 119 VAL A C 1
ATOM 981 O O . VAL A 1 119 ? 5.010 8.246 -9.694 1.00 96.25 119 VAL A O 1
ATOM 984 N N . GLY A 1 120 ? 5.779 6.370 -8.776 1.00 96.06 120 GLY A N 1
ATOM 985 C CA . GLY A 1 120 ? 4.471 5.704 -8.750 1.00 96.06 120 GLY A CA 1
ATOM 986 C C . GLY A 1 120 ? 3.637 6.093 -7.524 1.00 96.06 120 GLY A C 1
ATOM 987 O O . GLY A 1 120 ? 4.149 6.721 -6.593 1.00 96.06 120 GLY A O 1
ATOM 988 N N . ILE A 1 121 ? 2.379 5.637 -7.475 1.00 97.56 121 ILE A N 1
ATOM 989 C CA . ILE A 1 121 ? 1.428 5.998 -6.408 1.00 97.56 121 ILE A CA 1
ATOM 990 C C . ILE A 1 121 ? 1.977 5.770 -4.993 1.00 97.56 121 ILE A C 1
ATOM 992 O O . ILE A 1 121 ? 1.848 6.651 -4.159 1.00 97.56 121 ILE A O 1
ATOM 996 N N . SER A 1 122 ? 2.681 4.662 -4.738 1.00 96.44 122 SER A N 1
ATOM 997 C CA . SER A 1 122 ? 3.259 4.370 -3.414 1.00 96.44 122 SER A CA 1
ATOM 998 C C . SER A 1 122 ? 4.304 5.403 -2.960 1.00 96.44 122 SER A C 1
ATOM 1000 O O . SER A 1 122 ? 4.436 5.668 -1.765 1.00 96.44 122 SER A O 1
ATOM 1002 N N . ARG A 1 123 ? 5.059 5.997 -3.896 1.00 97.75 123 ARG A N 1
ATOM 1003 C CA . ARG A 1 123 ? 6.005 7.086 -3.599 1.00 97.75 123 ARG A CA 1
ATOM 1004 C C . ARG A 1 123 ? 5.260 8.397 -3.382 1.00 97.75 123 ARG A C 1
ATOM 1006 O O . ARG A 1 123 ? 5.507 9.065 -2.383 1.00 97.75 123 ARG A O 1
ATOM 1013 N N . ALA A 1 124 ? 4.330 8.721 -4.281 1.00 98.50 124 ALA A N 1
ATOM 1014 C CA . ALA A 1 124 ? 3.504 9.922 -4.199 1.00 98.50 124 ALA A CA 1
ATOM 1015 C C . ALA A 1 124 ? 2.718 9.980 -2.879 1.00 98.50 124 ALA A C 1
ATOM 1017 O O . ALA A 1 124 ? 2.841 10.941 -2.125 1.00 98.50 124 ALA A O 1
ATOM 1018 N N . SER A 1 125 ? 1.990 8.914 -2.537 1.00 98.50 125 SER A N 1
ATOM 1019 C CA . SER A 1 125 ? 1.205 8.830 -1.305 1.00 98.50 125 SER A CA 1
ATOM 1020 C C . SER A 1 125 ? 2.065 8.930 -0.051 1.00 98.50 125 SER A C 1
ATOM 1022 O O . SER A 1 125 ? 1.584 9.408 0.964 1.00 98.50 125 SER A O 1
ATOM 1024 N N . LYS A 1 126 ? 3.327 8.483 -0.089 1.00 98.31 126 LYS A N 1
ATOM 1025 C CA . LYS A 1 126 ? 4.240 8.575 1.057 1.00 98.31 126 LYS A CA 1
ATOM 1026 C C . LYS A 1 126 ? 4.684 10.014 1.312 1.00 98.31 126 LYS A C 1
ATOM 1028 O O . LYS A 1 126 ? 4.689 10.436 2.461 1.00 98.31 126 LYS A O 1
ATOM 1033 N N . ILE A 1 127 ? 4.988 10.768 0.255 1.00 98.56 127 ILE A N 1
ATOM 1034 C CA . ILE A 1 127 ? 5.276 12.208 0.349 1.00 98.56 127 ILE A CA 1
ATOM 1035 C C . ILE A 1 127 ? 4.057 12.958 0.901 1.00 98.56 127 ILE A C 1
ATOM 1037 O O . ILE A 1 127 ? 4.194 13.762 1.817 1.00 98.56 127 ILE A O 1
ATOM 1041 N N . ILE A 1 128 ? 2.868 12.657 0.369 1.00 98.69 128 ILE A N 1
ATOM 1042 C CA . ILE A 1 128 ? 1.607 13.293 0.774 1.00 98.69 128 ILE A CA 1
ATOM 1043 C C . ILE A 1 128 ? 1.260 12.947 2.222 1.00 98.69 128 ILE A C 1
ATOM 1045 O O . ILE A 1 128 ? 1.002 13.828 3.028 1.00 98.69 128 ILE A O 1
ATOM 1049 N N . ALA A 1 129 ? 1.271 11.667 2.586 1.00 98.62 129 ALA A N 1
ATOM 1050 C CA . ALA A 1 129 ? 0.845 11.236 3.912 1.00 98.62 129 ALA A CA 1
ATOM 1051 C C . ALA A 1 129 ? 1.746 11.766 5.028 1.00 98.62 129 ALA A C 1
ATOM 1053 O O . ALA A 1 129 ? 1.259 12.129 6.095 1.00 98.62 129 ALA A O 1
ATOM 1054 N N . LEU A 1 130 ? 3.054 11.853 4.774 1.00 98.62 130 LEU A N 1
ATOM 1055 C CA . LEU A 1 130 ? 3.996 12.400 5.742 1.00 98.62 130 LEU A CA 1
ATOM 1056 C C . LEU A 1 130 ? 3.875 13.919 5.903 1.00 98.62 130 LEU A C 1
ATOM 1058 O O . LEU A 1 130 ? 4.433 14.437 6.854 1.00 98.62 130 LEU A O 1
ATOM 1062 N N . SER A 1 131 ? 3.149 14.648 5.049 1.00 98.50 131 SER A N 1
ATOM 1063 C CA . SER A 1 131 ? 2.948 16.088 5.259 1.00 98.50 131 SER A CA 1
ATOM 1064 C C . SER A 1 131 ? 1.910 16.405 6.339 1.00 98.50 131 SER A C 1
ATOM 1066 O O . SER A 1 131 ? 1.900 17.519 6.859 1.00 98.50 131 SER A O 1
ATOM 1068 N N . ASN A 1 132 ? 0.988 15.477 6.618 1.00 98.31 132 ASN A N 1
ATOM 1069 C CA . ASN A 1 132 ? -0.061 15.635 7.622 1.00 98.31 132 ASN A CA 1
ATOM 1070 C C . ASN A 1 132 ? -0.593 14.264 8.060 1.00 98.31 132 ASN A C 1
ATOM 1072 O O . ASN A 1 132 ? -1.608 13.780 7.553 1.00 98.31 132 ASN A O 1
ATOM 1076 N N . GLN A 1 133 ? 0.098 13.644 9.010 1.00 98.50 133 GLN A N 1
ATOM 1077 C CA . GLN A 1 133 ? -0.202 12.277 9.441 1.00 98.50 133 GLN A CA 1
ATOM 1078 C C . GLN A 1 133 ? -1.488 12.170 10.269 1.00 98.50 133 GLN A C 1
ATOM 1080 O O . GLN A 1 133 ? -2.055 11.081 10.383 1.00 98.50 133 GLN A O 1
ATOM 1085 N N . ASP A 1 134 ? -1.974 13.290 10.809 1.00 98.50 134 ASP A N 1
ATOM 1086 C CA . ASP A 1 134 ? -3.244 13.358 11.536 1.00 98.50 134 ASP A CA 1
ATOM 1087 C C . ASP A 1 134 ? -4.416 13.013 10.613 1.00 98.50 134 ASP A C 1
ATOM 1089 O O . ASP A 1 134 ? -5.340 12.307 11.013 1.00 98.50 134 ASP A O 1
ATOM 1093 N N . CYS A 1 135 ? -4.334 13.445 9.351 1.00 98.25 135 CYS A N 1
ATOM 1094 C CA . CYS A 1 135 ? -5.412 13.332 8.371 1.00 98.25 135 CYS A CA 1
ATOM 1095 C C . CYS A 1 135 ? -5.129 12.354 7.223 1.00 98.25 135 CYS A C 1
ATOM 1097 O O . CYS A 1 135 ? -6.056 12.043 6.468 1.00 98.25 135 CYS A O 1
ATOM 1099 N N . LEU A 1 136 ? -3.880 11.914 7.046 1.00 98.62 136 LEU A N 1
ATOM 1100 C CA . LEU A 1 136 ? -3.427 11.162 5.876 1.00 98.62 136 LEU A CA 1
ATOM 1101 C C . LEU A 1 136 ? -2.622 9.916 6.277 1.00 98.62 136 LEU A C 1
ATOM 1103 O O . LEU A 1 136 ? -1.888 9.910 7.261 1.00 98.62 136 LEU A O 1
ATOM 1107 N N . GLY A 1 137 ? -2.742 8.857 5.475 1.00 98.50 137 GLY A N 1
ATOM 1108 C CA . GLY A 1 137 ? -2.024 7.590 5.632 1.00 98.50 137 GLY A CA 1
ATOM 1109 C C . GLY A 1 137 ? -1.322 7.185 4.337 1.00 98.50 137 GLY A C 1
ATOM 1110 O O . GLY A 1 137 ? -1.714 7.605 3.250 1.00 98.50 137 GLY A O 1
ATOM 1111 N N . ILE A 1 138 ? -0.259 6.389 4.431 1.00 98.62 138 ILE A N 1
ATOM 1112 C CA . ILE A 1 138 ? 0.513 5.933 3.269 1.00 98.62 138 ILE A CA 1
ATOM 1113 C C . ILE A 1 138 ? -0.259 4.842 2.517 1.00 98.62 138 ILE A C 1
ATOM 1115 O O . ILE A 1 138 ? -0.560 3.786 3.060 1.00 98.62 138 ILE A O 1
ATOM 1119 N N . TYR A 1 139 ? -0.499 5.054 1.224 1.00 98.44 139 TYR A N 1
ATOM 1120 C CA . TYR A 1 139 ? -1.136 4.070 0.350 1.00 98.44 139 TYR A CA 1
ATOM 1121 C C . TYR A 1 139 ? -0.115 3.307 -0.501 1.00 98.44 139 TYR A C 1
ATOM 1123 O O . TYR A 1 139 ? 0.209 3.664 -1.634 1.00 98.44 139 TYR A O 1
ATOM 1131 N N . ASP A 1 140 ? 0.408 2.224 0.067 1.00 96.69 140 ASP A N 1
ATOM 1132 C CA . ASP A 1 140 ? 1.236 1.259 -0.650 1.00 96.69 140 ASP A CA 1
ATOM 1133 C C . ASP A 1 140 ? 0.589 -0.130 -0.709 1.00 96.69 140 ASP A C 1
ATOM 1135 O O . ASP A 1 140 ? -0.492 -0.372 -0.172 1.00 96.69 140 ASP A O 1
ATOM 1139 N N . SER A 1 141 ? 1.259 -1.063 -1.389 1.00 94.94 141 SER A N 1
ATOM 1140 C CA . SER A 1 141 ? 0.732 -2.415 -1.595 1.00 94.94 141 SER A CA 1
ATOM 1141 C C . SER A 1 141 ? 0.436 -3.162 -0.289 1.00 94.94 141 SER A C 1
ATOM 1143 O O . SER A 1 141 ? -0.463 -3.990 -0.261 1.00 94.94 141 SER A O 1
ATOM 1145 N N . ARG A 1 142 ? 1.184 -2.896 0.790 1.00 95.12 142 ARG A N 1
ATOM 1146 C CA . ARG A 1 142 ? 1.015 -3.571 2.082 1.00 95.12 142 ARG A CA 1
ATOM 1147 C C . ARG A 1 142 ? -0.108 -2.932 2.876 1.00 95.12 142 ARG A C 1
ATOM 1149 O O . ARG A 1 142 ? -0.981 -3.649 3.345 1.00 95.12 142 ARG A O 1
ATOM 1156 N N . ALA A 1 143 ? -0.116 -1.606 2.970 1.00 96.88 143 ALA A N 1
ATOM 1157 C CA . ALA A 1 143 ? -1.169 -0.875 3.662 1.00 96.88 143 ALA A CA 1
ATOM 1158 C C . ALA A 1 143 ? -2.548 -1.136 3.026 1.00 96.88 143 ALA A C 1
ATOM 1160 O O . ALA A 1 143 ? -3.508 -1.431 3.734 1.00 96.88 143 ALA A O 1
ATOM 1161 N N . ALA A 1 144 ? -2.633 -1.139 1.689 1.00 97.62 144 ALA A N 1
ATOM 1162 C CA . ALA A 1 144 ? -3.860 -1.481 0.965 1.00 97.62 144 ALA A CA 1
ATOM 1163 C C . ALA A 1 144 ? -4.251 -2.960 1.124 1.00 97.62 144 ALA A C 1
ATOM 1165 O O . ALA A 1 144 ? -5.422 -3.276 1.304 1.00 97.62 144 ALA A O 1
ATOM 1166 N N . HIS A 1 145 ? -3.281 -3.882 1.111 1.00 96.25 145 HIS A N 1
ATOM 1167 C CA . HIS A 1 145 ? -3.544 -5.300 1.380 1.00 96.25 145 HIS A CA 1
ATOM 1168 C C . HIS A 1 145 ? -3.991 -5.553 2.826 1.00 96.25 145 HIS A C 1
ATOM 1170 O O . HIS A 1 145 ? -4.662 -6.542 3.099 1.00 96.25 145 HIS A O 1
ATOM 1176 N N . GLY A 1 146 ? -3.683 -4.655 3.761 1.00 96.50 146 GLY A N 1
ATOM 1177 C CA . GLY A 1 146 ? -4.299 -4.648 5.086 1.00 96.50 146 GLY A CA 1
ATOM 1178 C C . GLY A 1 146 ? -5.826 -4.510 5.058 1.00 96.50 146 GLY A C 1
ATOM 1179 O O . GLY A 1 146 ? -6.459 -4.784 6.067 1.00 96.50 146 GLY A O 1
ATOM 1180 N N . LEU A 1 147 ? -6.421 -4.131 3.922 1.00 97.31 147 LEU A N 1
ATOM 1181 C CA . LEU A 1 147 ? -7.866 -4.033 3.684 1.00 97.31 147 LEU A CA 1
ATOM 1182 C C . LEU A 1 147 ? -8.356 -5.050 2.630 1.00 97.31 147 LEU A C 1
ATOM 1184 O O . LEU A 1 147 ? -9.385 -4.829 1.997 1.00 97.31 147 LEU A O 1
ATOM 1188 N N . PHE A 1 148 ? -7.612 -6.131 2.362 1.00 94.38 148 PHE A N 1
ATOM 1189 C CA . PHE A 1 148 ? -7.882 -7.015 1.213 1.00 94.38 148 PHE A CA 1
ATOM 1190 C C . PHE A 1 148 ? -9.267 -7.688 1.223 1.00 94.38 148 PHE A C 1
ATOM 1192 O O . PHE A 1 148 ? -9.763 -8.055 0.158 1.00 94.38 148 PHE A O 1
ATOM 1199 N N . ASP A 1 149 ? -9.851 -7.873 2.403 1.00 92.50 149 ASP A N 1
ATOM 1200 C CA . ASP A 1 149 ? -11.148 -8.495 2.680 1.00 92.50 149 ASP A CA 1
ATOM 1201 C C . ASP A 1 149 ? -12.271 -7.469 2.918 1.00 92.50 149 ASP A C 1
ATOM 1203 O O . ASP A 1 149 ? -13.420 -7.850 3.141 1.00 92.50 149 ASP A O 1
ATOM 1207 N N . LEU A 1 150 ? -11.981 -6.169 2.786 1.00 96.44 150 LEU A N 1
ATOM 1208 C CA . LEU A 1 150 ? -13.001 -5.132 2.663 1.00 96.44 150 LEU A CA 1
ATOM 1209 C C . LEU A 1 150 ? -13.577 -5.163 1.237 1.00 96.44 150 LEU A C 1
ATOM 1211 O O . LEU A 1 150 ? -13.068 -4.512 0.317 1.00 96.44 150 LEU A O 1
ATOM 1215 N N . VAL A 1 151 ? -14.620 -5.972 1.050 1.00 95.00 151 VAL A N 1
ATOM 1216 C CA . VAL A 1 151 ? -15.199 -6.327 -0.254 1.00 95.00 151 VAL A CA 1
ATOM 1217 C C . VAL A 1 151 ? -16.643 -5.834 -0.368 1.00 95.00 151 VAL A C 1
ATOM 1219 O O . VAL A 1 151 ? -17.443 -6.015 0.541 1.00 95.00 151 VAL A O 1
ATOM 1222 N N . PHE A 1 152 ? -16.984 -5.246 -1.513 1.00 92.62 152 PHE A N 1
ATOM 1223 C CA . PHE A 1 152 ? -18.331 -4.830 -1.898 1.00 92.62 152 PHE A CA 1
ATOM 1224 C C . PHE A 1 152 ? -18.656 -5.392 -3.286 1.00 92.62 152 PHE A C 1
ATOM 1226 O O . PHE A 1 152 ? -17.892 -5.172 -4.228 1.00 92.62 152 PHE A O 1
ATOM 1233 N N . ASN A 1 153 ? -19.774 -6.113 -3.431 1.00 90.88 153 ASN A N 1
ATOM 1234 C CA . ASN A 1 153 ? -20.176 -6.772 -4.686 1.00 90.88 153 ASN A CA 1
ATOM 1235 C C . ASN A 1 153 ? -19.036 -7.596 -5.323 1.00 90.88 153 ASN A C 1
ATOM 1237 O O . ASN A 1 153 ? -18.661 -7.372 -6.477 1.00 90.88 153 ASN A O 1
ATOM 1241 N N . ASP A 1 154 ? -18.436 -8.492 -4.531 1.00 89.19 154 ASP A N 1
ATOM 1242 C CA . ASP A 1 154 ? -17.314 -9.370 -4.911 1.00 89.19 154 ASP A CA 1
ATOM 1243 C C . ASP A 1 154 ? -16.039 -8.649 -5.388 1.00 89.19 154 ASP A C 1
ATOM 1245 O O . ASP A 1 154 ? -15.143 -9.256 -5.980 1.00 89.19 154 ASP A O 1
ATOM 1249 N N . LYS A 1 155 ? -15.921 -7.343 -5.129 1.00 89.06 155 LYS A N 1
ATOM 1250 C CA . LYS A 1 155 ? -14.739 -6.541 -5.459 1.00 89.06 155 LYS A CA 1
ATOM 1251 C C . LYS A 1 155 ? -14.187 -5.852 -4.225 1.00 89.06 155 LYS A C 1
ATOM 1253 O O . LYS A 1 155 ? -14.938 -5.337 -3.404 1.00 89.06 155 LYS A O 1
ATOM 1258 N N . ARG A 1 156 ? -12.859 -5.781 -4.117 1.00 93.56 156 ARG A N 1
ATOM 1259 C CA . ARG A 1 156 ? -12.210 -4.955 -3.092 1.00 93.56 156 ARG A CA 1
ATOM 1260 C C . ARG A 1 156 ? -12.684 -3.512 -3.210 1.00 93.56 156 ARG A C 1
ATOM 1262 O O . ARG A 1 156 ? -12.612 -2.930 -4.293 1.00 93.56 156 ARG A O 1
ATOM 1269 N N . LEU A 1 157 ? -13.112 -2.938 -2.090 1.00 96.62 157 LEU A N 1
ATOM 1270 C CA . LEU A 1 157 ? -13.501 -1.534 -2.036 1.00 96.62 157 LEU A CA 1
ATOM 1271 C C . LEU A 1 157 ? -12.297 -0.626 -2.310 1.00 96.62 157 LEU A C 1
ATOM 1273 O O . LEU A 1 157 ? -12.412 0.362 -3.034 1.00 96.62 157 LEU A O 1
ATOM 1277 N N . ILE A 1 158 ? -11.137 -0.994 -1.754 1.00 98.06 158 ILE A N 1
ATOM 1278 C CA . ILE A 1 158 ? -9.862 -0.314 -1.969 1.00 98.06 158 ILE A CA 1
ATOM 1279 C C . ILE A 1 158 ? -8.935 -1.224 -2.791 1.00 98.06 158 ILE A C 1
ATOM 1281 O O . ILE A 1 158 ? -8.487 -2.258 -2.290 1.00 98.06 158 ILE A O 1
ATOM 1285 N N . PRO A 1 159 ? -8.639 -0.861 -4.049 1.00 96.12 159 PRO A N 1
ATOM 1286 C CA . PRO A 1 159 ? -7.666 -1.563 -4.877 1.00 96.12 159 PRO A CA 1
ATOM 1287 C C . PRO A 1 159 ? -6.281 -1.648 -4.223 1.00 96.12 159 PRO A C 1
ATOM 1289 O O . PRO A 1 159 ? -5.883 -0.776 -3.460 1.00 96.12 159 PRO A O 1
ATOM 1292 N N . ILE A 1 160 ? -5.505 -2.675 -4.557 1.00 96.31 160 ILE A N 1
ATOM 1293 C CA . ILE A 1 160 ? -4.127 -2.825 -4.077 1.00 96.31 160 ILE A CA 1
ATOM 1294 C C . ILE A 1 160 ? -3.171 -2.300 -5.158 1.00 96.31 160 ILE A C 1
ATOM 1296 O O . ILE A 1 160 ? -3.178 -2.827 -6.273 1.00 96.31 160 ILE A O 1
ATOM 1300 N N . PRO A 1 161 ? -2.322 -1.290 -4.889 1.00 93.88 161 PRO A N 1
ATOM 1301 C CA . PRO A 1 161 ? -1.326 -0.852 -5.857 1.00 93.88 161 PRO A CA 1
ATOM 1302 C C . PRO A 1 161 ? -0.219 -1.909 -6.019 1.00 93.88 161 PRO A C 1
ATOM 1304 O O . PRO A 1 161 ? 0.052 -2.674 -5.089 1.00 93.88 161 PRO A O 1
ATOM 1307 N N . PRO A 1 162 ? 0.455 -1.972 -7.181 1.00 84.62 162 PRO A N 1
ATOM 1308 C CA . PRO A 1 162 ? 1.462 -2.990 -7.446 1.00 84.62 162 PRO A CA 1
ATOM 1309 C C . PRO A 1 162 ? 2.658 -2.842 -6.501 1.00 84.62 162 PRO A C 1
ATOM 1311 O O . PRO A 1 162 ? 3.258 -1.771 -6.386 1.00 84.62 162 PRO A O 1
ATOM 1314 N N . GLY A 1 163 ? 3.020 -3.940 -5.836 1.00 86.25 163 GLY A N 1
ATOM 1315 C CA . GLY A 1 163 ? 4.172 -4.025 -4.945 1.00 86.25 163 GLY A CA 1
ATOM 1316 C C . GLY A 1 163 ? 5.240 -4.997 -5.443 1.00 86.25 163 GLY A C 1
ATOM 1317 O O . GLY A 1 163 ? 5.033 -5.774 -6.371 1.00 86.25 163 GLY A O 1
ATOM 1318 N N . LYS A 1 164 ? 6.401 -5.000 -4.773 1.00 77.25 164 LYS A N 1
ATOM 1319 C CA . LYS A 1 164 ? 7.465 -5.992 -5.036 1.00 77.25 164 LYS A CA 1
ATOM 1320 C C . LYS A 1 164 ? 7.053 -7.420 -4.653 1.00 77.25 164 LYS A C 1
ATOM 1322 O O . LYS A 1 164 ? 7.542 -8.371 -5.249 1.00 77.25 164 LYS A O 1
ATOM 1327 N N . VAL A 1 165 ? 6.219 -7.553 -3.618 1.00 78.25 165 VAL A N 1
ATOM 1328 C CA . VAL A 1 165 ? 5.840 -8.843 -3.007 1.00 78.25 165 VAL A CA 1
ATOM 1329 C C . VAL A 1 165 ? 4.360 -9.156 -3.214 1.00 78.25 165 VAL A C 1
ATOM 1331 O O . VAL A 1 165 ? 4.007 -10.310 -3.422 1.00 78.25 165 VAL A O 1
ATOM 1334 N N . ILE A 1 166 ? 3.505 -8.135 -3.167 1.00 77.31 166 ILE A N 1
ATOM 1335 C CA . ILE A 1 166 ? 2.054 -8.270 -3.297 1.00 77.31 166 ILE A CA 1
ATOM 1336 C C . ILE A 1 166 ? 1.671 -7.878 -4.723 1.00 77.31 166 ILE A C 1
ATOM 1338 O O . ILE A 1 166 ? 2.007 -6.780 -5.180 1.00 77.31 166 ILE A O 1
ATOM 1342 N N . ALA A 1 167 ? 0.988 -8.786 -5.421 1.00 77.88 167 ALA A N 1
ATOM 1343 C CA . ALA A 1 167 ? 0.403 -8.495 -6.721 1.00 77.88 167 ALA A CA 1
ATOM 1344 C C . ALA A 1 167 ? -0.688 -7.429 -6.549 1.00 77.88 167 A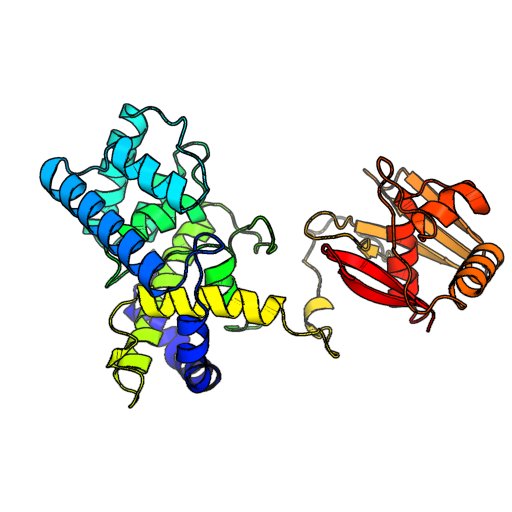LA A C 1
ATOM 1346 O O . ALA A 1 167 ? -1.589 -7.589 -5.727 1.00 77.88 167 ALA A O 1
ATOM 1347 N N . GLY A 1 168 ? -0.578 -6.333 -7.297 1.00 79.50 168 GLY A N 1
ATOM 1348 C CA . GLY A 1 168 ? -1.596 -5.289 -7.297 1.00 79.50 168 GLY A CA 1
ATOM 1349 C C . GLY A 1 168 ? -2.801 -5.664 -8.155 1.00 79.50 168 GLY A C 1
ATOM 1350 O O . GLY A 1 168 ? -2.709 -6.505 -9.053 1.00 79.50 168 GLY A O 1
ATOM 1351 N N . ASP A 1 169 ? -3.915 -4.985 -7.908 1.00 84.62 169 ASP A N 1
ATOM 1352 C CA . ASP A 1 169 ? -5.037 -4.915 -8.842 1.00 84.62 169 ASP A CA 1
ATOM 1353 C C . ASP A 1 169 ? -4.606 -4.252 -10.144 1.00 84.62 169 ASP A C 1
ATOM 1355 O O . ASP A 1 169 ? -3.646 -3.495 -10.146 1.00 84.62 169 ASP A O 1
ATOM 1359 N N . TYR A 1 170 ? -5.292 -4.503 -11.257 1.00 86.06 170 TYR A N 1
ATOM 1360 C CA . TYR A 1 170 ? -5.012 -3.782 -12.500 1.00 86.06 170 TYR A CA 1
ATOM 1361 C C . TYR A 1 170 ? -5.849 -2.507 -12.558 1.00 86.06 170 TYR A C 1
ATOM 1363 O O . TYR A 1 170 ? -7.067 -2.577 -12.716 1.00 86.06 170 TYR A O 1
ATOM 1371 N N . LEU A 1 171 ? -5.191 -1.354 -12.453 1.00 84.81 171 LEU A N 1
ATOM 1372 C CA . LEU A 1 171 ? -5.795 -0.049 -12.695 1.00 84.81 171 LEU A CA 1
ATOM 1373 C C . LEU A 1 171 ? -4.845 0.833 -13.507 1.00 84.81 171 LEU A C 1
ATOM 1375 O O . LEU A 1 171 ? -3.624 0.714 -13.372 1.00 84.81 171 LEU A O 1
ATOM 1379 N N . PRO A 1 172 ? -5.382 1.753 -14.323 1.00 86.38 172 PRO A N 1
ATOM 1380 C CA . PRO A 1 172 ? -4.578 2.837 -14.868 1.00 86.38 172 PRO A CA 1
ATOM 1381 C C . PRO A 1 172 ? -4.048 3.721 -13.728 1.00 86.38 172 PRO A C 1
ATOM 1383 O O . PRO A 1 172 ? -4.653 3.797 -12.658 1.00 86.38 172 PRO A O 1
ATOM 1386 N N . ASN A 1 173 ? -2.947 4.443 -13.963 1.00 80.94 173 ASN A N 1
ATOM 1387 C CA . ASN A 1 173 ? -2.305 5.279 -12.936 1.00 80.94 173 ASN A CA 1
ATOM 1388 C C . ASN A 1 173 ? -3.279 6.256 -12.253 1.00 80.94 173 ASN A C 1
ATOM 1390 O O . ASN A 1 173 ? -3.253 6.393 -11.029 1.00 80.94 173 ASN A O 1
ATOM 1394 N N . TYR A 1 174 ? -4.181 6.882 -13.021 1.00 89.50 174 TYR A N 1
ATOM 1395 C CA . TYR A 1 174 ? -5.196 7.784 -12.466 1.00 89.50 174 TYR A CA 1
ATOM 1396 C C . TYR A 1 174 ? -6.152 7.059 -11.503 1.00 89.50 174 TYR A C 1
ATOM 1398 O O . TYR A 1 174 ? -6.547 7.627 -10.488 1.00 89.50 174 TYR A O 1
ATOM 1406 N N . GLY A 1 175 ? -6.461 5.786 -11.771 1.00 94.50 175 GLY A N 1
ATOM 1407 C CA . GLY A 1 175 ? -7.345 4.974 -10.941 1.00 94.50 175 GLY A CA 1
ATOM 1408 C C . GLY A 1 175 ? -6.776 4.745 -9.542 1.00 94.50 175 GLY A C 1
ATOM 1409 O O . GLY A 1 175 ? -7.522 4.752 -8.566 1.00 94.50 175 GLY A O 1
ATOM 1410 N N . TYR A 1 176 ? -5.450 4.631 -9.403 1.00 96.69 176 TYR A N 1
ATOM 1411 C CA . TYR A 1 176 ? -4.831 4.557 -8.076 1.00 96.69 176 TYR A CA 1
ATOM 1412 C C . TYR A 1 176 ? -4.834 5.892 -7.327 1.00 96.69 176 TYR A C 1
ATOM 1414 O O . TYR A 1 176 ? -4.843 5.880 -6.099 1.00 96.69 176 TYR A O 1
ATOM 1422 N N . CYS A 1 177 ? -4.839 7.029 -8.026 1.00 97.75 177 CYS A N 1
ATOM 1423 C CA . CYS A 1 177 ? -4.924 8.346 -7.390 1.00 97.75 177 CYS A CA 1
ATOM 1424 C C . CYS A 1 177 ? -6.315 8.567 -6.776 1.00 97.75 177 CYS A C 1
ATOM 1426 O O . CYS A 1 177 ? -6.430 9.036 -5.647 1.00 97.75 177 CYS A O 1
ATOM 1428 N N . GLU A 1 178 ? -7.375 8.152 -7.474 1.00 97.38 178 GLU A N 1
ATOM 1429 C CA . GLU A 1 178 ? -8.737 8.143 -6.923 1.00 97.38 178 GLU A CA 1
ATOM 1430 C C . GLU A 1 178 ? -8.892 7.120 -5.791 1.00 97.38 178 GLU A C 1
ATOM 1432 O O . GLU A 1 178 ? -9.495 7.410 -4.756 1.00 97.38 178 GLU A O 1
ATOM 1437 N N . ALA A 1 179 ? -8.317 5.924 -5.958 1.00 97.69 179 ALA A N 1
ATOM 1438 C CA . ALA A 1 179 ? -8.311 4.904 -4.916 1.00 97.69 179 ALA A CA 1
ATOM 1439 C C . ALA A 1 179 ? -7.598 5.385 -3.647 1.00 97.69 179 ALA A C 1
ATOM 1441 O O . ALA A 1 179 ? -8.057 5.082 -2.549 1.00 97.69 179 ALA A O 1
ATOM 1442 N N . PHE A 1 180 ? -6.527 6.172 -3.780 1.00 98.56 180 PHE A N 1
ATOM 1443 C CA . PHE A 1 180 ? -5.836 6.757 -2.637 1.00 98.56 180 PHE A CA 1
ATOM 1444 C C . PHE A 1 180 ? -6.753 7.681 -1.824 1.00 98.56 180 PHE A C 1
ATOM 1446 O O . PHE A 1 180 ? -6.797 7.584 -0.601 1.00 98.56 180 PHE A O 1
ATOM 1453 N N . GLN A 1 181 ? -7.548 8.525 -2.482 1.00 98.25 181 GLN A N 1
ATOM 1454 C CA . GLN A 1 181 ? -8.519 9.378 -1.791 1.00 98.25 181 GLN A CA 1
ATOM 1455 C C . GLN A 1 181 ? -9.566 8.546 -1.031 1.00 98.25 181 GLN A C 1
ATOM 1457 O O . GLN A 1 181 ? -9.805 8.789 0.151 1.00 98.25 181 GLN A O 1
ATOM 1462 N N . LYS A 1 182 ? -10.121 7.503 -1.664 1.00 98.44 182 LYS A N 1
ATOM 1463 C CA . LYS A 1 182 ? -11.061 6.572 -1.009 1.00 98.44 182 LYS A CA 1
ATOM 1464 C C . LYS A 1 182 ? -10.413 5.818 0.155 1.00 98.44 182 LYS A C 1
ATOM 1466 O O . LYS A 1 182 ? -11.044 5.622 1.188 1.00 98.44 182 LYS A O 1
ATOM 1471 N N . TYR A 1 183 ? -9.143 5.440 0.021 1.00 98.75 183 TYR A N 1
ATOM 1472 C CA . TYR A 1 183 ? -8.367 4.820 1.092 1.00 98.75 183 TYR A CA 1
ATOM 1473 C C . TYR A 1 183 ? -8.282 5.738 2.318 1.00 98.75 183 TYR A C 1
ATOM 1475 O O . TYR A 1 183 ? -8.576 5.291 3.423 1.00 98.75 183 TYR A O 1
ATOM 1483 N N . ILE A 1 184 ? -7.992 7.033 2.134 1.00 98.75 184 ILE A N 1
ATOM 1484 C CA . ILE A 1 184 ? -8.010 8.008 3.237 1.00 98.75 184 ILE A CA 1
ATOM 1485 C C . ILE A 1 184 ? -9.390 8.090 3.898 1.00 98.75 184 ILE A C 1
ATOM 1487 O O . ILE A 1 184 ? -9.473 8.178 5.122 1.00 98.75 184 ILE A O 1
ATOM 1491 N N . TYR A 1 185 ? -10.474 8.028 3.122 1.00 98.69 185 TYR A N 1
ATOM 1492 C CA . TYR A 1 185 ? -11.834 8.047 3.671 1.00 98.69 185 TYR A CA 1
ATOM 1493 C C . TYR A 1 185 ? -12.105 6.838 4.568 1.00 98.69 185 TYR A C 1
ATOM 1495 O O . TYR A 1 185 ? -12.619 7.005 5.674 1.00 98.69 185 TYR A O 1
ATOM 1503 N N . VAL A 1 186 ? -11.683 5.644 4.141 1.00 98.81 186 VAL A N 1
ATOM 1504 C CA . VAL A 1 186 ? -11.753 4.434 4.971 1.00 98.81 186 VAL A CA 1
ATOM 1505 C C . VAL A 1 186 ? -10.952 4.618 6.257 1.00 98.81 186 VAL A C 1
ATOM 1507 O O . VAL A 1 186 ? -11.493 4.397 7.335 1.00 98.81 186 VAL A O 1
ATOM 1510 N N . LEU A 1 187 ? -9.702 5.085 6.185 1.00 98.88 187 LEU A N 1
ATOM 1511 C CA . LEU A 1 187 ? -8.888 5.267 7.391 1.00 98.88 187 LEU A CA 1
ATOM 1512 C C . LEU A 1 187 ? -9.503 6.260 8.383 1.00 98.88 187 LEU A C 1
ATOM 1514 O O . LEU A 1 187 ? -9.492 5.997 9.582 1.00 98.88 187 LEU A O 1
ATOM 1518 N N . LYS A 1 188 ? -10.062 7.376 7.900 1.00 98.75 188 LYS A N 1
ATOM 1519 C CA . LYS A 1 188 ? -10.755 8.359 8.748 1.00 98.75 188 LYS A CA 1
ATOM 1520 C C . LYS A 1 188 ? -11.971 7.750 9.443 1.00 98.75 188 LYS A C 1
ATOM 1522 O O . LYS A 1 188 ? -12.174 7.986 10.632 1.00 98.75 188 LYS A O 1
ATOM 1527 N N . PHE A 1 189 ? -12.747 6.934 8.730 1.00 98.75 189 PHE A N 1
ATOM 1528 C CA . PHE A 1 189 ? -13.868 6.218 9.330 1.00 98.75 189 PHE A CA 1
ATOM 1529 C C . PHE A 1 189 ? -13.397 5.255 10.424 1.00 98.75 189 PHE A C 1
ATOM 1531 O O . PHE A 1 189 ? -13.918 5.305 11.538 1.00 98.75 189 PHE A O 1
ATOM 1538 N N . LEU A 1 190 ? -12.388 4.425 10.142 1.00 98.69 190 LEU A N 1
ATOM 1539 C CA . LEU A 1 190 ? -11.856 3.461 11.112 1.00 98.69 190 LEU A CA 1
ATOM 1540 C C . LEU A 1 190 ? 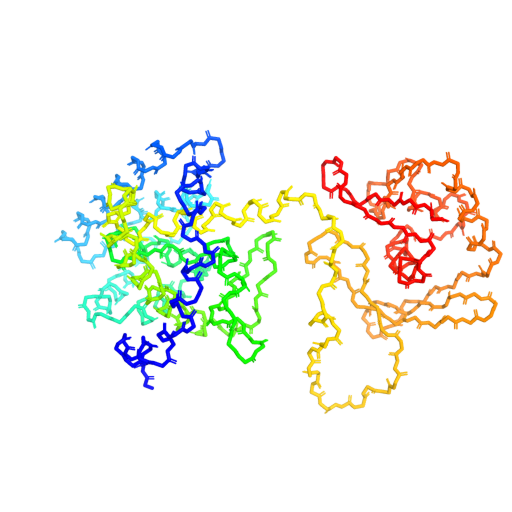-11.240 4.165 12.331 1.00 98.69 190 LEU A C 1
ATOM 1542 O O . LEU A 1 190 ? -11.490 3.749 13.457 1.00 98.69 190 LEU A O 1
ATOM 1546 N N . LEU A 1 191 ? -10.528 5.280 12.136 1.00 98.69 191 LEU A N 1
ATOM 1547 C CA . LEU A 1 191 ? -10.031 6.113 13.235 1.00 98.69 191 LEU A CA 1
ATOM 1548 C C . LEU A 1 191 ? -11.181 6.606 14.122 1.00 98.69 191 LEU A C 1
ATOM 1550 O O . LEU A 1 191 ? -11.109 6.491 15.341 1.00 98.69 191 LEU A O 1
ATOM 1554 N N . SER A 1 192 ? -12.269 7.096 13.517 1.00 98.44 192 SER A N 1
ATOM 1555 C CA . SER A 1 192 ? -13.436 7.574 14.269 1.00 98.44 192 SER A CA 1
ATOM 1556 C C . SER A 1 192 ? -14.117 6.476 15.093 1.00 98.44 192 SER A C 1
ATOM 1558 O O . SER A 1 192 ? -14.787 6.778 16.081 1.00 98.44 192 SER A O 1
ATOM 1560 N N . LYS A 1 193 ? -13.967 5.207 14.688 1.00 98.38 193 LYS A N 1
ATOM 1561 C CA . LYS A 1 193 ? -14.432 4.046 15.452 1.00 98.38 193 LYS A CA 1
ATOM 1562 C C . LYS A 1 193 ? -13.471 3.722 16.591 1.00 98.38 193 LYS A C 1
ATOM 1564 O O . LYS A 1 193 ? -13.919 3.682 17.730 1.00 98.38 193 LYS A O 1
ATOM 1569 N N . ALA A 1 194 ? -12.171 3.627 16.308 1.00 98.06 194 ALA A N 1
ATOM 1570 C CA . ALA A 1 194 ? -11.134 3.386 17.313 1.00 98.06 194 ALA A CA 1
ATOM 1571 C C . ALA A 1 194 ? -11.166 4.415 18.456 1.00 98.06 194 ALA A C 1
ATOM 1573 O O . ALA A 1 194 ? -11.028 4.066 19.621 1.00 98.06 194 ALA A O 1
ATOM 1574 N N . GLN A 1 195 ? -11.409 5.688 18.139 1.00 97.94 195 GLN A N 1
ATOM 1575 C CA . GLN A 1 195 ? -11.477 6.765 19.132 1.00 97.94 195 GLN A CA 1
ATOM 1576 C C . GLN A 1 195 ? -12.702 6.701 20.052 1.00 97.94 195 GLN A C 1
ATOM 1578 O O . GLN A 1 195 ? -12.689 7.322 21.111 1.00 97.94 195 GLN A O 1
ATOM 1583 N N . LYS A 1 196 ? -13.755 5.979 19.652 1.00 97.31 196 LYS A N 1
ATOM 1584 C CA . LYS A 1 196 ? -14.976 5.777 20.449 1.00 97.31 196 LYS A CA 1
ATOM 1585 C C . LYS A 1 196 ? -14.960 4.473 21.244 1.00 97.31 196 LYS A C 1
ATOM 1587 O O . LYS A 1 196 ? -15.877 4.250 22.023 1.00 97.31 196 LYS A O 1
ATOM 1592 N N . GLU A 1 197 ? -13.981 3.609 21.000 1.00 95.19 197 GLU A N 1
ATOM 1593 C CA . GLU A 1 197 ? -13.874 2.301 21.635 1.00 95.19 197 GLU A CA 1
ATOM 1594 C C . GLU A 1 197 ? -12.935 2.386 22.841 1.00 95.19 197 GLU A C 1
ATOM 1596 O O . GLU A 1 197 ? -11.794 2.861 22.741 1.00 95.19 197 GLU A O 1
ATOM 1601 N N . ASP A 1 198 ? -13.434 1.945 23.995 1.00 91.50 198 ASP A N 1
ATOM 1602 C CA . ASP A 1 198 ? -12.667 1.939 25.236 1.00 91.50 198 ASP A CA 1
ATOM 1603 C C . ASP A 1 198 ? -11.418 1.065 25.075 1.00 91.50 198 ASP A C 1
ATOM 1605 O O . ASP A 1 198 ? -11.470 -0.060 24.584 1.00 91.50 198 ASP A O 1
ATOM 1609 N N . GLY A 1 199 ? -10.265 1.605 25.470 1.00 91.19 199 GLY A N 1
ATOM 1610 C CA . GLY A 1 199 ? -8.973 0.926 25.345 1.00 91.19 199 GLY A CA 1
ATOM 1611 C C . GLY A 1 199 ? -8.234 1.145 24.020 1.00 91.19 199 GLY A C 1
ATOM 1612 O O . GLY A 1 199 ? -7.047 0.845 23.967 1.00 91.19 199 GLY A O 1
ATOM 1613 N N . LEU A 1 200 ? -8.861 1.721 22.984 1.00 95.69 200 LEU A N 1
ATOM 1614 C CA . LEU A 1 200 ? -8.185 2.036 21.709 1.00 95.69 200 LEU A CA 1
ATOM 1615 C C . LEU A 1 200 ? -7.917 3.534 21.505 1.00 95.69 200 LEU A C 1
ATOM 1617 O O . LEU A 1 200 ? -6.984 3.908 20.789 1.00 95.69 200 LEU A O 1
ATOM 1621 N N . SER A 1 201 ? -8.692 4.408 22.146 1.00 94.38 201 SER A N 1
ATOM 1622 C CA . SER A 1 201 ? -8.647 5.860 21.916 1.00 94.38 201 SER A CA 1
ATOM 1623 C C . SER A 1 201 ? -7.272 6.503 22.155 1.00 94.38 201 SER A C 1
ATOM 1625 O O . SER A 1 201 ? -6.872 7.410 21.423 1.00 94.38 201 SER A O 1
ATOM 1627 N N . ASN A 1 202 ? -6.505 6.008 23.131 1.00 95.38 202 ASN A N 1
ATOM 1628 C CA . ASN A 1 202 ? -5.155 6.501 23.422 1.00 95.38 202 ASN A CA 1
ATOM 1629 C C . ASN A 1 202 ? -4.108 6.047 22.398 1.00 95.38 202 ASN A C 1
ATOM 1631 O O . ASN A 1 202 ? -3.097 6.728 22.211 1.00 95.38 202 ASN A O 1
ATOM 1635 N N . ASP A 1 203 ? -4.356 4.927 21.727 1.00 97.38 203 ASP A N 1
ATOM 1636 C CA . ASP A 1 203 ? -3.444 4.339 20.757 1.00 97.38 203 ASP A CA 1
ATOM 1637 C C . ASP A 1 203 ? -3.695 4.819 19.331 1.00 97.38 203 ASP A C 1
ATOM 1639 O O . ASP A 1 203 ? -2.774 4.813 18.514 1.00 97.38 203 ASP A O 1
ATOM 1643 N N . PHE A 1 204 ? -4.909 5.261 19.024 1.00 98.06 204 PHE A N 1
ATOM 1644 C CA . PHE A 1 204 ? -5.296 5.699 17.689 1.00 98.06 204 PHE A CA 1
ATOM 1645 C C . PHE A 1 204 ? -5.687 7.175 17.714 1.00 98.06 204 PHE A C 1
ATOM 1647 O O . PHE A 1 204 ? -6.859 7.541 17.807 1.00 98.06 204 PHE A O 1
ATOM 1654 N N . LYS A 1 205 ? -4.677 8.046 17.620 1.00 97.75 205 LYS A N 1
ATOM 1655 C CA . LYS A 1 205 ? -4.861 9.507 17.634 1.00 97.75 205 LYS A CA 1
ATOM 1656 C C . LYS A 1 205 ? -4.901 10.094 16.228 1.00 97.75 205 LYS A C 1
ATOM 1658 O O . LYS A 1 205 ? -5.523 11.131 16.017 1.00 97.75 205 LYS A O 1
ATOM 1663 N N . ARG A 1 206 ? -4.243 9.434 15.276 1.00 98.50 206 ARG A N 1
ATOM 1664 C CA . ARG A 1 206 ? -4.004 9.926 13.918 1.00 98.50 206 ARG A CA 1
ATOM 1665 C C . ARG A 1 206 ? -4.416 8.897 12.878 1.00 98.50 206 ARG A C 1
ATOM 1667 O O . ARG A 1 206 ? -4.346 7.692 13.116 1.00 98.50 206 ARG A O 1
ATOM 1674 N N . VAL A 1 207 ? -4.740 9.361 11.672 1.00 98.75 207 VAL A N 1
ATOM 1675 C CA . VAL A 1 207 ? -5.002 8.480 10.519 1.00 98.75 207 VAL A CA 1
ATOM 1676 C C . VAL A 1 207 ? -3.813 7.549 10.245 1.00 98.75 207 VAL A C 1
ATOM 167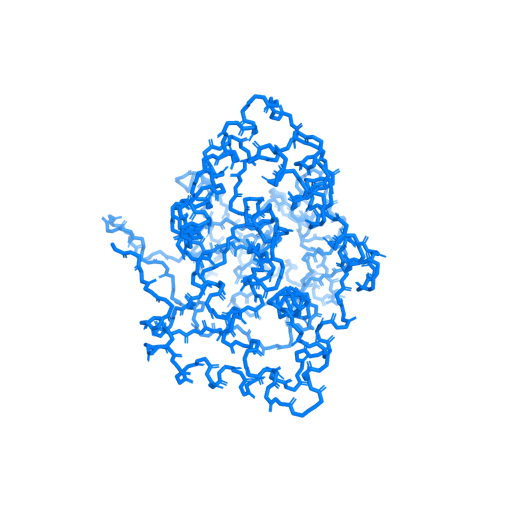8 O O . VAL A 1 207 ? -4.005 6.377 9.916 1.00 98.75 207 VAL A O 1
ATOM 1681 N N . ALA A 1 208 ? -2.585 8.037 10.442 1.00 98.62 208 ALA A N 1
ATOM 1682 C CA . ALA A 1 208 ? -1.378 7.230 10.307 1.00 98.62 208 ALA A CA 1
ATOM 1683 C C . ALA A 1 208 ? -1.311 6.029 11.269 1.00 98.62 208 ALA A C 1
ATOM 1685 O O . ALA A 1 208 ? -0.717 5.017 10.907 1.00 98.62 208 ALA A O 1
ATOM 1686 N N . ASP A 1 209 ? -1.925 6.089 12.456 1.00 98.69 209 ASP A N 1
ATOM 1687 C CA . ASP A 1 209 ? -1.888 4.973 13.413 1.00 98.69 209 ASP A CA 1
ATOM 1688 C C . ASP A 1 209 ? -2.716 3.781 12.892 1.00 98.69 209 ASP A C 1
ATOM 1690 O O . ASP A 1 209 ? -2.294 2.626 12.985 1.00 98.69 209 ASP A O 1
ATOM 1694 N N . VAL A 1 210 ? -3.854 4.066 12.244 1.00 98.75 210 VAL A N 1
ATOM 1695 C CA . VAL A 1 210 ? -4.683 3.061 11.556 1.00 98.75 210 VAL A CA 1
ATOM 1696 C C . VAL A 1 210 ? -3.947 2.489 10.343 1.00 98.75 210 VAL A C 1
ATOM 1698 O O . VAL A 1 210 ? -3.923 1.275 10.146 1.00 98.75 210 VAL A O 1
ATOM 1701 N N . GLU A 1 211 ? -3.307 3.341 9.534 1.00 98.69 211 GLU A N 1
ATOM 1702 C CA . GLU A 1 211 ? -2.488 2.887 8.402 1.00 98.69 211 GLU A CA 1
ATOM 1703 C C . GLU A 1 211 ? -1.375 1.934 8.845 1.00 98.69 211 GLU A C 1
ATOM 1705 O O . GLU A 1 211 ? -1.201 0.874 8.246 1.00 98.69 211 GLU A O 1
ATOM 1710 N N . ILE A 1 212 ? -0.658 2.291 9.911 1.00 98.50 212 ILE A N 1
ATOM 1711 C CA . ILE A 1 212 ? 0.409 1.485 10.506 1.00 98.50 212 ILE A CA 1
ATOM 1712 C C . ILE A 1 212 ? -0.106 0.097 10.908 1.00 98.50 212 ILE A C 1
ATOM 1714 O O . ILE A 1 212 ? 0.525 -0.911 10.574 1.00 98.50 212 ILE A O 1
ATOM 1718 N N . ALA A 1 213 ? -1.267 0.027 11.566 1.00 98.31 213 ALA A N 1
ATOM 1719 C CA . ALA A 1 213 ? -1.888 -1.242 11.933 1.00 98.31 213 ALA A CA 1
ATOM 1720 C C . ALA A 1 213 ? -2.200 -2.102 10.697 1.00 98.31 213 ALA A C 1
ATOM 1722 O O . ALA A 1 213 ? -1.816 -3.270 10.624 1.00 98.31 213 ALA A O 1
ATOM 1723 N N . LEU A 1 214 ? -2.827 -1.515 9.675 1.00 98.12 214 LEU A N 1
ATOM 1724 C CA . LEU A 1 214 ? -3.182 -2.218 8.437 1.00 98.12 214 LEU A CA 1
ATOM 1725 C C . LEU A 1 214 ? -1.943 -2.669 7.647 1.00 98.12 214 LEU A C 1
ATOM 1727 O O . LEU A 1 214 ? -1.913 -3.772 7.093 1.00 98.12 214 LEU A O 1
ATOM 1731 N N . PHE A 1 215 ? -0.882 -1.861 7.638 1.00 97.19 215 PHE A N 1
ATOM 1732 C CA . PHE A 1 215 ? 0.400 -2.241 7.058 1.00 97.19 215 PHE A CA 1
ATOM 1733 C C . PHE A 1 215 ? 0.962 -3.499 7.730 1.00 97.19 215 PHE A C 1
ATOM 1735 O O . PHE A 1 215 ? 1.400 -4.427 7.040 1.00 97.19 215 PHE A O 1
ATOM 1742 N N . SER A 1 216 ? 0.937 -3.563 9.061 1.00 95.69 216 SER A N 1
ATOM 1743 C CA . SER A 1 216 ? 1.403 -4.725 9.820 1.00 95.69 216 SER A CA 1
ATOM 1744 C C . SER A 1 216 ? 0.522 -5.950 9.619 1.00 95.69 216 SER A C 1
ATOM 1746 O O . SER A 1 216 ? 1.061 -7.035 9.393 1.00 95.69 216 SER A O 1
ATOM 1748 N N . ARG A 1 217 ? -0.807 -5.776 9.576 1.00 94.31 217 ARG A N 1
ATOM 1749 C CA . ARG A 1 217 ? -1.771 -6.848 9.281 1.00 94.31 217 ARG A CA 1
ATOM 1750 C C . ARG A 1 217 ? -1.392 -7.611 8.016 1.00 94.31 217 ARG A C 1
ATOM 1752 O O . ARG A 1 217 ? -1.414 -8.840 7.998 1.00 94.31 217 ARG A O 1
ATOM 1759 N N . SER A 1 218 ? -0.966 -6.899 6.966 1.00 89.56 218 SER A N 1
ATOM 1760 C CA . SER A 1 218 ? -0.524 -7.531 5.716 1.00 89.56 218 SER A CA 1
ATOM 1761 C C . SER A 1 218 ? 0.603 -8.548 5.929 1.00 89.56 218 SER A C 1
ATOM 1763 O O . SER A 1 218 ? 0.617 -9.590 5.281 1.00 89.56 218 SER A O 1
ATOM 1765 N N . ARG A 1 219 ? 1.529 -8.303 6.867 1.00 80.50 219 ARG A N 1
ATOM 1766 C CA . ARG A 1 219 ? 2.603 -9.249 7.198 1.00 80.50 219 ARG A CA 1
ATOM 1767 C C . ARG A 1 219 ? 2.060 -10.469 7.927 1.00 80.50 219 ARG A C 1
ATOM 1769 O O . ARG A 1 219 ? 2.534 -11.561 7.644 1.00 80.50 219 ARG A O 1
ATOM 1776 N N . SER A 1 220 ? 1.102 -10.294 8.830 1.00 74.75 220 SER A N 1
ATOM 1777 C CA . SER A 1 220 ? 0.489 -11.389 9.590 1.00 74.75 220 SER A CA 1
ATOM 1778 C C . SER A 1 220 ? -0.307 -12.314 8.669 1.00 74.75 220 SER A C 1
ATOM 1780 O O . SER A 1 220 ? -0.113 -13.525 8.714 1.00 74.75 220 SER A O 1
ATOM 1782 N N . ILE A 1 221 ? -1.049 -11.752 7.708 1.00 72.00 221 ILE A N 1
ATOM 1783 C CA . ILE A 1 221 ? -1.722 -12.515 6.641 1.00 72.00 221 ILE A CA 1
ATOM 1784 C C . ILE A 1 221 ? -0.708 -13.282 5.775 1.00 72.00 221 ILE A C 1
ATOM 1786 O O . ILE A 1 221 ? -0.952 -14.416 5.371 1.00 72.00 221 ILE A O 1
ATOM 1790 N N . LEU A 1 222 ? 0.455 -12.683 5.495 1.00 60.12 222 LEU A N 1
ATOM 1791 C CA . LEU A 1 222 ? 1.523 -13.327 4.721 1.00 60.12 222 LEU A CA 1
ATOM 1792 C C . LEU A 1 222 ? 2.344 -14.353 5.528 1.00 60.12 222 LEU A C 1
ATOM 1794 O O . LEU A 1 222 ? 3.022 -15.178 4.917 1.00 60.12 222 LEU A O 1
ATOM 1798 N N . LYS A 1 223 ? 2.322 -14.289 6.867 1.00 49.47 223 LYS A N 1
ATOM 1799 C CA . LYS A 1 223 ? 3.063 -15.175 7.784 1.00 49.47 223 LYS A CA 1
ATOM 1800 C C . LYS A 1 223 ? 2.224 -16.320 8.347 1.00 49.47 223 LYS A C 1
ATOM 1802 O O . LYS A 1 223 ? 2.817 -17.299 8.795 1.00 49.47 223 LYS A O 1
ATOM 1807 N N . ALA A 1 224 ? 0.896 -16.212 8.351 1.00 32.44 224 ALA A N 1
ATOM 1808 C CA . ALA A 1 224 ? 0.029 -17.298 8.785 1.00 32.44 224 ALA A CA 1
ATOM 1809 C C . ALA A 1 224 ? 0.360 -18.573 7.979 1.00 32.44 224 ALA A C 1
ATOM 1811 O O . ALA A 1 224 ? 0.444 -18.504 6.744 1.00 32.44 224 ALA A O 1
ATOM 1812 N N . PRO A 1 225 ? 0.580 -19.735 8.629 1.00 30.56 225 PRO A N 1
ATOM 1813 C CA . PRO A 1 225 ? 0.675 -20.988 7.901 1.00 30.56 225 PRO A CA 1
ATOM 1814 C C . PRO A 1 225 ? -0.641 -21.150 7.146 1.00 30.56 225 PRO A C 1
ATOM 1816 O O . PRO A 1 225 ? -1.709 -21.141 7.753 1.00 30.56 225 PRO A O 1
ATOM 1819 N N . LYS A 1 226 ? -0.579 -21.246 5.815 1.00 37.47 226 LYS A N 1
ATOM 1820 C CA . LYS A 1 226 ? -1.758 -21.516 4.988 1.00 37.47 226 LYS A CA 1
ATOM 1821 C C . LYS A 1 226 ? -2.242 -22.941 5.263 1.00 37.47 226 LYS A C 1
ATOM 1823 O O . LYS A 1 226 ? -1.941 -23.861 4.510 1.00 37.47 226 LYS A O 1
ATOM 1828 N N . ILE A 1 227 ? -2.960 -23.115 6.366 1.00 33.03 227 ILE A N 1
ATOM 1829 C CA . ILE A 1 227 ? -3.836 -24.250 6.619 1.00 33.03 227 ILE A CA 1
ATOM 1830 C C . ILE A 1 227 ? -5.095 -23.967 5.802 1.00 33.03 227 ILE A C 1
ATOM 1832 O O . ILE A 1 227 ? -5.778 -22.982 6.047 1.00 33.03 227 ILE A O 1
ATOM 1836 N N . ASN A 1 228 ? -5.317 -24.798 4.783 1.00 41.38 228 ASN A N 1
ATOM 1837 C CA . ASN A 1 228 ? -6.569 -25.004 4.054 1.00 41.38 228 ASN A CA 1
ATOM 1838 C C . ASN A 1 228 ? -7.480 -23.781 3.883 1.00 41.38 228 ASN A C 1
ATOM 1840 O O . ASN A 1 228 ? -8.343 -23.544 4.718 1.00 41.38 228 ASN A O 1
ATOM 1844 N N . GLN A 1 229 ? -7.353 -23.097 2.742 1.00 37.22 229 GLN A N 1
ATOM 1845 C CA . GLN A 1 229 ? -8.470 -22.531 1.971 1.00 37.22 229 GLN A CA 1
ATOM 1846 C C . GLN A 1 229 ? -7.901 -21.860 0.715 1.00 37.22 229 GLN A C 1
ATOM 1848 O O . GLN A 1 229 ? -7.238 -20.829 0.788 1.00 37.22 229 GLN A O 1
ATOM 1853 N N . ILE A 1 230 ? -8.141 -22.458 -0.453 1.00 38.25 230 ILE A N 1
ATOM 1854 C CA . ILE A 1 230 ? -8.193 -21.705 -1.709 1.00 38.25 230 ILE A CA 1
ATOM 1855 C C . ILE A 1 230 ? -9.624 -21.158 -1.765 1.00 38.25 230 ILE A C 1
ATOM 1857 O O . ILE A 1 230 ? -10.549 -21.961 -1.877 1.00 38.25 230 ILE A O 1
ATOM 1861 N N . PRO A 1 231 ? -9.848 -19.840 -1.646 1.00 37.66 231 PRO A N 1
ATOM 1862 C CA . PRO A 1 231 ? -11.190 -19.278 -1.707 1.00 37.66 231 PRO A CA 1
ATOM 1863 C C . PRO A 1 231 ? -11.810 -19.422 -3.106 1.00 37.66 231 PRO A C 1
ATOM 1865 O O . PRO A 1 231 ? -11.135 -19.226 -4.120 1.00 37.66 231 PRO A O 1
ATOM 1868 N N . GLU A 1 232 ? -13.116 -19.687 -3.152 1.00 37.97 232 GLU A N 1
ATOM 1869 C CA . GLU A 1 232 ? -13.944 -19.899 -4.353 1.00 37.97 232 GLU A CA 1
ATOM 1870 C C . GLU A 1 232 ? -13.769 -18.814 -5.440 1.00 37.97 232 GLU A C 1
ATOM 1872 O O . GLU A 1 232 ? -13.879 -19.091 -6.630 1.00 37.97 232 GLU A O 1
ATOM 1877 N N . HIS A 1 233 ? -13.418 -17.578 -5.073 1.00 37.97 233 HIS A N 1
ATOM 1878 C CA . HIS A 1 233 ? -13.264 -16.457 -6.008 1.00 37.97 233 HIS A CA 1
ATOM 1879 C C . HIS A 1 233 ? -11.988 -16.512 -6.869 1.00 37.97 233 HIS A C 1
ATOM 1881 O O . HIS A 1 233 ? -11.891 -15.795 -7.864 1.00 37.97 233 HIS A O 1
ATOM 1887 N N . LEU A 1 234 ? -11.031 -17.394 -6.554 1.00 39.03 234 LEU A N 1
ATOM 1888 C CA . LEU A 1 234 ? -9.949 -17.741 -7.483 1.00 39.03 234 LEU A CA 1
ATOM 1889 C C . LEU A 1 234 ? -10.432 -18.670 -8.622 1.00 39.03 234 LEU A C 1
ATOM 1891 O O . LEU A 1 234 ? -9.678 -18.884 -9.569 1.00 39.03 234 LEU A O 1
ATOM 1895 N N . ARG A 1 235 ? -11.691 -19.160 -8.591 1.00 40.91 235 ARG A N 1
ATOM 1896 C CA . ARG A 1 235 ? -12.343 -19.891 -9.703 1.00 40.91 235 ARG A CA 1
ATOM 1897 C C . ARG A 1 235 ? -12.892 -18.994 -10.818 1.00 40.91 235 ARG A C 1
ATOM 1899 O O . ARG A 1 235 ? -13.318 -19.523 -11.839 1.00 40.91 235 ARG A O 1
ATOM 1906 N N . ARG A 1 236 ? -12.907 -17.662 -10.680 1.00 33.03 236 ARG A N 1
ATOM 1907 C CA . ARG A 1 236 ? -13.427 -16.771 -11.735 1.00 33.03 236 ARG A CA 1
ATOM 1908 C C . ARG A 1 236 ? -12.376 -15.784 -12.217 1.00 33.03 236 ARG A C 1
ATOM 1910 O O . ARG A 1 236 ? -12.210 -14.671 -11.728 1.00 33.03 236 ARG A O 1
ATOM 1917 N N . THR A 1 237 ? -11.669 -16.249 -13.234 1.00 36.16 237 THR A N 1
ATOM 1918 C CA . THR A 1 237 ? -10.802 -15.496 -14.123 1.00 36.16 237 THR A CA 1
ATOM 1919 C C . THR A 1 237 ? -11.502 -14.280 -14.727 1.00 36.16 237 THR A C 1
ATOM 1921 O O . THR A 1 237 ? -12.647 -14.324 -15.173 1.00 36.16 237 THR A O 1
ATOM 1924 N N . ARG A 1 238 ? -10.721 -13.196 -14.783 1.00 33.16 238 ARG A N 1
ATOM 1925 C CA . ARG A 1 238 ? -10.704 -12.157 -15.819 1.00 33.16 238 ARG A CA 1
ATOM 1926 C C . ARG A 1 238 ? -11.506 -12.524 -17.076 1.00 33.16 238 ARG A C 1
ATOM 1928 O O . ARG A 1 238 ? -11.119 -13.432 -17.807 1.00 33.16 238 ARG A O 1
ATOM 1935 N N . LYS A 1 239 ? -12.513 -11.699 -17.384 1.00 30.52 239 LYS A N 1
ATOM 1936 C CA . LYS A 1 239 ? -12.952 -11.445 -18.761 1.00 30.52 239 LYS A CA 1
ATOM 1937 C C . LYS A 1 239 ? -11.731 -11.002 -19.575 1.00 30.52 239 LYS A C 1
ATOM 1939 O O . LYS A 1 239 ? -11.292 -9.859 -19.473 1.00 30.52 239 LYS A O 1
ATOM 1944 N N . LEU A 1 240 ? -11.158 -11.939 -20.324 1.00 34.56 240 LEU A N 1
ATOM 1945 C CA . LEU A 1 240 ? -10.408 -11.645 -21.536 1.00 34.56 240 LEU A CA 1
ATOM 1946 C C . LEU A 1 240 ? -11.422 -11.151 -22.569 1.00 34.56 240 LEU A C 1
ATOM 1948 O O . LEU A 1 240 ? -12.493 -11.736 -22.721 1.00 34.56 240 LEU A O 1
ATOM 1952 N N . ASN A 1 241 ? -11.108 -10.030 -23.212 1.00 32.28 241 ASN A N 1
ATOM 1953 C CA . ASN A 1 241 ? -11.934 -9.478 -24.273 1.00 32.28 241 ASN A CA 1
ATOM 1954 C C . ASN A 1 241 ? -12.104 -10.504 -25.398 1.00 32.28 241 ASN A C 1
ATOM 1956 O O . ASN A 1 241 ? -11.151 -11.176 -25.794 1.00 32.28 241 ASN A O 1
ATOM 1960 N N . ASN A 1 242 ? -13.339 -10.578 -25.886 1.00 32.62 242 ASN A N 1
ATOM 1961 C CA . ASN A 1 242 ? -13.803 -11.408 -26.984 1.00 32.62 242 ASN A CA 1
ATOM 1962 C C . ASN A 1 242 ? -12.881 -11.318 -28.208 1.00 32.62 242 ASN A C 1
ATOM 1964 O O . ASN A 1 242 ? -12.962 -10.380 -28.995 1.00 32.62 242 ASN A O 1
ATOM 1968 N N . SER A 1 243 ? -12.045 -12.336 -28.373 1.00 32.19 243 SER A N 1
ATOM 1969 C CA . SER A 1 243 ? -11.652 -12.892 -29.667 1.00 32.19 243 SER A CA 1
ATOM 1970 C C . SER A 1 243 ? -11.240 -14.343 -29.406 1.00 32.19 243 SER A C 1
ATOM 1972 O O . SER A 1 243 ? -10.166 -14.604 -28.879 1.00 32.19 243 SER A O 1
ATOM 1974 N N . THR A 1 244 ? -12.189 -15.260 -29.632 1.00 35.59 244 THR A N 1
ATOM 1975 C CA . THR A 1 244 ? -11.989 -16.718 -29.781 1.00 35.59 244 THR A CA 1
ATOM 1976 C C . THR A 1 244 ? -10.919 -17.346 -28.878 1.00 35.59 244 THR A C 1
ATOM 1978 O O . THR A 1 244 ? -9.855 -17.747 -29.343 1.00 35.59 244 THR A O 1
ATOM 1981 N N . ILE A 1 245 ? -11.210 -17.471 -27.580 1.00 39.53 245 ILE A N 1
ATOM 1982 C CA . ILE A 1 245 ? -10.563 -18.497 -26.754 1.00 39.53 245 ILE A CA 1
ATOM 1983 C C . ILE A 1 245 ? -11.458 -19.728 -26.864 1.00 39.53 245 ILE A C 1
ATOM 1985 O O . ILE A 1 245 ? -12.474 -19.822 -26.180 1.00 39.53 245 ILE A O 1
ATOM 1989 N N . GLU A 1 246 ? -11.114 -20.623 -27.785 1.00 41.72 246 GLU A N 1
ATOM 1990 C CA . GLU A 1 246 ? -11.615 -22.000 -27.785 1.00 41.72 246 GLU A CA 1
ATOM 1991 C C . GLU A 1 246 ? -11.374 -22.627 -26.400 1.00 41.72 246 GLU A C 1
ATOM 1993 O O . GLU A 1 246 ? -10.393 -22.281 -25.738 1.00 41.72 246 GLU A O 1
ATOM 1998 N N . GLU A 1 247 ? -12.264 -23.519 -25.958 1.00 47.47 247 GLU A N 1
ATOM 1999 C CA . GLU A 1 247 ? -12.262 -24.220 -24.661 1.00 47.47 247 GLU A CA 1
ATOM 2000 C C . GLU A 1 247 ? -10.930 -24.946 -24.369 1.00 47.47 247 GLU A C 1
ATOM 2002 O O . GLU A 1 247 ? -10.776 -26.152 -24.535 1.00 47.47 247 GLU A O 1
ATOM 2007 N N . GLY A 1 248 ? -9.913 -24.193 -23.955 1.00 57.69 248 GLY A N 1
ATOM 2008 C CA . GLY A 1 248 ? -8.584 -24.695 -23.644 1.00 57.69 248 GLY A CA 1
ATOM 2009 C C . GLY A 1 248 ? -8.397 -24.919 -22.148 1.00 57.69 248 GLY A C 1
ATOM 2010 O O . GLY A 1 248 ? -8.750 -24.076 -21.325 1.00 57.69 248 GLY A O 1
ATOM 2011 N N . ASN A 1 249 ? -7.752 -26.025 -21.790 1.00 83.75 249 ASN A N 1
ATOM 2012 C CA . ASN A 1 249 ? -7.260 -26.274 -20.438 1.00 83.75 249 ASN A CA 1
ATOM 2013 C C . ASN A 1 249 ? -6.026 -25.385 -20.162 1.00 83.75 249 ASN A C 1
ATOM 2015 O O . ASN A 1 249 ? -4.893 -25.719 -20.525 1.00 83.75 249 ASN A O 1
ATOM 2019 N N . TYR A 1 250 ? -6.250 -24.213 -19.560 1.00 85.62 250 TYR A N 1
ATOM 2020 C CA . TYR A 1 250 ? -5.199 -23.256 -19.197 1.00 85.62 250 TYR A CA 1
ATOM 2021 C C . TYR A 1 250 ? -4.792 -23.372 -17.725 1.00 85.62 250 TYR A C 1
ATOM 2023 O O . TYR A 1 250 ? -5.631 -23.488 -16.835 1.00 85.62 250 TYR A O 1
ATOM 2031 N N . TYR A 1 251 ? -3.492 -23.247 -17.463 1.00 86.00 251 TYR A N 1
ATOM 2032 C CA . TYR A 1 251 ? -2.893 -23.357 -16.134 1.00 86.00 251 TYR A CA 1
ATOM 2033 C C . TYR A 1 251 ? -1.878 -22.236 -15.893 1.00 86.00 251 TYR A C 1
ATOM 2035 O O . TYR A 1 251 ? -1.327 -21.653 -16.828 1.00 86.00 251 TYR A O 1
ATOM 2043 N N . TRP A 1 252 ? -1.592 -21.957 -14.621 1.00 86.00 252 TRP A N 1
ATOM 2044 C CA . TRP A 1 252 ? -0.520 -21.053 -14.201 1.00 86.00 252 TRP A CA 1
ATOM 2045 C C . TRP A 1 252 ? 0.641 -21.848 -13.619 1.00 86.00 252 TRP A C 1
ATOM 2047 O O . TRP A 1 252 ? 0.427 -22.771 -12.836 1.00 86.00 252 TRP A O 1
ATOM 2057 N N . THR A 1 253 ? 1.878 -21.505 -13.979 1.00 89.94 253 THR A N 1
ATOM 2058 C CA . THR A 1 253 ? 3.051 -22.189 -13.416 1.00 89.94 253 THR A CA 1
ATOM 2059 C C . THR A 1 253 ? 3.176 -21.958 -11.913 1.00 89.94 253 THR A C 1
ATOM 2061 O O . THR A 1 253 ? 2.891 -20.868 -11.412 1.00 89.94 253 THR A O 1
ATOM 2064 N N . LEU A 1 254 ? 3.701 -22.955 -11.194 1.00 84.25 254 LEU A N 1
ATOM 2065 C CA . LEU A 1 254 ? 4.166 -22.753 -9.824 1.00 84.25 254 LEU A CA 1
ATOM 2066 C C . LEU A 1 254 ? 5.451 -21.921 -9.859 1.00 84.25 254 LEU A C 1
ATOM 2068 O O . LEU A 1 254 ? 6.511 -22.381 -10.292 1.00 84.25 254 LEU A O 1
ATOM 2072 N N . ALA A 1 255 ? 5.345 -20.669 -9.424 1.00 81.25 255 ALA A N 1
ATOM 2073 C CA . ALA A 1 255 ? 6.453 -19.730 -9.360 1.00 81.25 255 ALA A CA 1
ATOM 2074 C C . ALA A 1 255 ? 6.274 -18.750 -8.197 1.00 81.25 255 ALA A C 1
ATOM 2076 O O . ALA A 1 255 ? 5.163 -18.463 -7.759 1.00 81.25 255 ALA A O 1
ATOM 2077 N N . VAL A 1 256 ? 7.390 -18.216 -7.703 1.00 71.88 256 VAL A N 1
ATOM 2078 C CA . VAL A 1 256 ? 7.386 -17.243 -6.606 1.00 71.88 256 VAL A CA 1
ATOM 2079 C C . VAL A 1 256 ? 7.008 -15.854 -7.137 1.00 71.88 256 VAL A C 1
ATOM 2081 O O . VAL A 1 256 ? 7.679 -15.321 -8.026 1.00 71.88 256 VAL A O 1
ATOM 2084 N N . GLY A 1 257 ? 5.974 -15.242 -6.551 1.00 66.94 257 GLY A N 1
ATOM 2085 C CA . GLY A 1 257 ? 5.523 -13.881 -6.869 1.00 66.94 257 GLY A CA 1
ATOM 2086 C C . GLY A 1 257 ? 4.949 -13.740 -8.285 1.00 66.94 257 GLY A C 1
ATOM 2087 O O . GLY A 1 257 ? 4.349 -14.667 -8.820 1.00 66.94 257 GLY A O 1
ATOM 2088 N N . ASN A 1 258 ? 5.180 -12.593 -8.935 1.00 62.12 258 ASN A N 1
ATOM 2089 C CA . ASN A 1 258 ? 4.644 -12.273 -10.274 1.00 62.12 258 ASN A CA 1
ATOM 2090 C C . ASN A 1 258 ? 5.350 -13.011 -11.433 1.00 62.12 258 ASN A C 1
ATOM 2092 O O . ASN A 1 258 ? 5.327 -12.554 -12.573 1.00 62.12 258 ASN A O 1
ATOM 2096 N N . LYS A 1 259 ? 6.037 -14.122 -11.148 1.00 74.75 259 LYS A N 1
ATOM 2097 C CA . LYS A 1 259 ? 6.766 -14.920 -12.145 1.00 74.75 259 LYS A CA 1
ATOM 2098 C C . LYS A 1 259 ? 5.938 -16.077 -12.710 1.00 74.75 259 LYS A C 1
ATOM 2100 O O . LYS A 1 259 ? 6.436 -16.787 -13.584 1.00 74.75 259 LYS A O 1
ATOM 2105 N N . ALA A 1 260 ? 4.717 -16.279 -12.212 1.00 81.38 260 ALA A N 1
ATOM 2106 C CA . ALA A 1 260 ? 3.799 -17.269 -12.756 1.00 81.38 260 ALA A CA 1
ATOM 2107 C C . ALA A 1 260 ? 3.452 -16.910 -14.206 1.00 81.38 260 ALA A C 1
ATOM 2109 O O . ALA A 1 260 ? 3.172 -15.753 -14.524 1.00 81.38 260 ALA A O 1
ATOM 2110 N N . LYS A 1 261 ? 3.499 -17.902 -15.091 1.00 84.75 261 LYS A N 1
ATOM 2111 C CA . LYS A 1 261 ? 3.173 -17.750 -16.510 1.00 84.75 261 LYS A CA 1
ATOM 2112 C C . LYS A 1 261 ? 1.962 -18.607 -16.833 1.00 84.75 261 LYS A C 1
ATOM 2114 O O . LYS A 1 261 ? 1.867 -19.729 -16.336 1.00 84.75 261 LYS A O 1
ATOM 2119 N N . LEU A 1 262 ? 1.066 -18.070 -17.653 1.00 87.19 262 LEU A N 1
ATOM 2120 C CA . LEU A 1 262 ? -0.040 -18.831 -18.218 1.00 87.19 262 LEU A CA 1
ATOM 2121 C C . LEU A 1 262 ? 0.510 -19.795 -19.274 1.00 87.19 262 LEU A C 1
ATOM 2123 O O . LEU A 1 262 ? 1.396 -19.428 -20.049 1.00 87.19 262 LEU A O 1
ATOM 2127 N N . PHE A 1 263 ? -0.012 -21.012 -19.303 1.00 89.31 263 PHE A N 1
ATOM 2128 C CA . PHE A 1 263 ? 0.299 -22.016 -20.311 1.00 89.31 263 PHE A CA 1
ATOM 2129 C C . PHE A 1 263 ? -0.936 -22.877 -20.595 1.00 89.31 263 PHE A C 1
ATOM 2131 O O . PHE A 1 263 ? -1.865 -22.915 -19.787 1.00 89.31 263 PHE A O 1
ATOM 2138 N N . LYS A 1 264 ? -0.956 -23.555 -21.743 1.00 92.25 264 LYS A N 1
ATOM 2139 C CA . LYS A 1 264 ? -1.992 -24.534 -22.096 1.00 92.25 264 LYS A CA 1
ATOM 2140 C C . LYS A 1 264 ? -1.456 -25.929 -21.806 1.00 92.25 264 LYS A C 1
ATOM 2142 O O . LYS A 1 264 ? -0.276 -26.186 -22.053 1.00 92.25 264 LYS A O 1
ATOM 2147 N N . ALA A 1 265 ? -2.290 -26.817 -21.285 1.00 92.69 265 ALA A N 1
ATOM 2148 C CA . ALA A 1 265 ? -1.929 -28.221 -21.176 1.00 92.69 265 ALA A CA 1
ATOM 2149 C C . ALA A 1 265 ? -3.085 -29.131 -21.558 1.00 92.69 265 ALA A C 1
ATOM 2151 O O . ALA A 1 265 ? -4.242 -28.790 -21.365 1.00 92.69 265 ALA A O 1
ATOM 2152 N N . GLU A 1 266 ? -2.757 -30.301 -22.075 1.00 92.00 266 GLU A N 1
ATOM 2153 C CA . GLU A 1 266 ? -3.704 -31.346 -22.417 1.00 92.00 266 GLU A CA 1
ATOM 2154 C C . GLU A 1 266 ? -3.311 -32.603 -21.648 1.00 92.00 266 GLU A C 1
ATOM 2156 O O . GLU A 1 266 ? -2.185 -33.094 -21.764 1.00 92.00 266 GLU A O 1
ATOM 2161 N N . VAL A 1 267 ? -4.220 -33.069 -20.795 1.00 89.06 267 VAL A N 1
ATOM 2162 C CA . VAL A 1 267 ? -4.045 -34.298 -20.024 1.00 89.06 267 VAL A CA 1
ATOM 2163 C C . VAL A 1 267 ? -4.723 -35.413 -20.804 1.00 89.06 267 VAL A C 1
ATOM 2165 O O . VAL A 1 267 ? -5.934 -35.384 -20.999 1.00 89.06 267 VAL A O 1
ATOM 2168 N N . MET A 1 268 ? -3.931 -36.380 -21.242 1.00 91.00 268 MET A N 1
ATOM 2169 C CA . MET A 1 268 ? -4.353 -37.532 -22.028 1.00 91.00 268 MET A CA 1
ATOM 2170 C C . MET A 1 268 ? -4.066 -38.812 -21.238 1.00 91.00 268 MET A C 1
ATOM 2172 O O . MET A 1 268 ? -3.313 -38.808 -20.264 1.00 91.00 268 MET A O 1
ATOM 2176 N N . GLU A 1 269 ? -4.620 -39.939 -21.676 1.00 88.31 269 GLU A N 1
ATOM 2177 C CA . GLU A 1 269 ? -4.365 -41.240 -21.042 1.00 88.31 269 GLU A CA 1
ATOM 2178 C C . GLU A 1 269 ? -2.870 -41.622 -21.064 1.00 88.31 269 GLU A C 1
ATOM 2180 O O . GLU A 1 269 ? -2.323 -42.163 -20.098 1.00 88.31 269 GLU A O 1
ATOM 2185 N N . ASN A 1 270 ? -2.177 -41.284 -22.154 1.00 91.12 270 ASN A N 1
ATOM 2186 C CA . ASN A 1 270 ? -0.770 -41.619 -22.364 1.00 91.12 270 ASN A CA 1
ATOM 2187 C C . ASN A 1 270 ? 0.219 -40.588 -21.790 1.00 91.12 270 ASN A C 1
ATOM 2189 O O . ASN A 1 270 ? 1.429 -40.835 -21.836 1.00 91.12 270 ASN A O 1
ATOM 2193 N N . GLY A 1 271 ? -0.252 -39.456 -21.256 1.00 94.94 271 GLY A N 1
ATOM 2194 C CA . GLY A 1 271 ? 0.621 -38.444 -20.677 1.00 94.94 271 GLY A CA 1
ATOM 2195 C C . GLY A 1 271 ? 0.037 -37.037 -20.638 1.00 94.94 271 GLY A C 1
ATOM 2196 O O . GLY A 1 271 ? -1.167 -36.820 -20.717 1.00 94.94 271 GLY A O 1
ATOM 2197 N N . ILE A 1 272 ? 0.918 -36.051 -20.496 1.00 95.31 272 ILE A N 1
ATOM 2198 C CA . ILE A 1 272 ? 0.565 -34.637 -20.398 1.00 95.31 272 ILE A CA 1
ATOM 2199 C C . ILE A 1 272 ? 1.376 -33.848 -21.421 1.00 95.31 272 ILE A C 1
ATOM 2201 O O . ILE A 1 272 ? 2.611 -33.851 -21.387 1.00 95.31 272 ILE A O 1
ATOM 2205 N N . PHE A 1 273 ? 0.673 -33.135 -22.297 1.00 95.50 273 PHE A N 1
ATOM 2206 C CA . PHE A 1 273 ? 1.249 -32.204 -23.259 1.00 95.50 273 PHE A CA 1
ATOM 2207 C C . PHE A 1 273 ? 1.110 -30.771 -22.748 1.00 95.50 273 PHE A C 1
ATOM 2209 O O . PHE A 1 273 ? 0.056 -30.385 -22.256 1.00 95.50 273 PHE A O 1
ATOM 2216 N N . ILE A 1 274 ? 2.168 -29.973 -22.842 1.00 95.50 274 ILE A N 1
ATOM 2217 C CA . ILE A 1 274 ? 2.200 -28.578 -22.394 1.00 95.50 274 ILE A CA 1
ATOM 2218 C C . ILE A 1 274 ? 2.665 -27.699 -23.544 1.00 95.50 274 ILE A C 1
ATOM 2220 O O . ILE A 1 274 ? 3.725 -27.950 -24.113 1.00 95.50 274 ILE A O 1
ATOM 2224 N N . SER A 1 275 ? 1.936 -26.612 -23.783 1.00 92.88 275 SER A N 1
ATOM 2225 C CA . SER A 1 275 ? 2.309 -25.530 -24.693 1.00 92.88 275 SER A CA 1
ATOM 2226 C C . SER A 1 275 ? 2.479 -24.225 -23.915 1.00 92.88 275 SER A C 1
ATOM 2228 O O . SER A 1 275 ? 1.595 -23.797 -23.172 1.00 92.88 275 SER A O 1
ATOM 2230 N N . THR A 1 276 ? 3.631 -23.574 -24.063 1.00 92.50 276 THR A N 1
ATOM 2231 C CA . THR A 1 276 ? 4.022 -22.371 -23.309 1.00 92.50 276 THR A CA 1
ATOM 2232 C C . THR A 1 276 ? 4.848 -21.407 -24.168 1.00 92.50 276 THR A C 1
ATOM 2234 O O . THR A 1 276 ? 5.171 -21.683 -25.324 1.00 92.50 276 THR A O 1
ATOM 2237 N N . GLY A 1 277 ? 5.211 -20.258 -23.598 1.00 85.38 277 GLY A N 1
ATOM 2238 C CA . GLY A 1 277 ? 5.922 -19.187 -24.294 1.00 85.38 277 GLY A CA 1
ATOM 2239 C C . GLY A 1 277 ? 5.002 -18.303 -25.135 1.00 85.38 277 GLY A C 1
ATOM 2240 O O . GLY A 1 277 ? 3.781 -18.440 -25.116 1.00 85.38 277 GLY A O 1
ATOM 2241 N N . GLU A 1 278 ? 5.603 -17.358 -25.854 1.00 81.44 278 GLU A N 1
ATOM 2242 C CA . GLU A 1 278 ? 4.867 -16.449 -26.731 1.00 81.44 278 GLU A CA 1
ATOM 2243 C C . GLU A 1 278 ? 4.158 -17.242 -27.835 1.00 81.44 278 GLU A C 1
ATOM 2245 O O . GLU A 1 278 ? 4.774 -18.071 -28.511 1.00 81.44 278 GLU A O 1
ATOM 2250 N N . ASN A 1 279 ? 2.848 -17.023 -27.977 1.00 79.94 279 ASN A N 1
ATOM 2251 C CA . ASN A 1 279 ? 1.983 -17.762 -28.901 1.00 79.94 279 ASN A CA 1
ATOM 2252 C C . ASN A 1 279 ? 2.042 -19.294 -28.730 1.00 79.94 279 ASN A C 1
ATOM 2254 O O . ASN A 1 279 ? 1.845 -20.021 -29.698 1.00 79.94 279 ASN A O 1
ATOM 2258 N N . TYR A 1 280 ? 2.345 -19.792 -27.522 1.00 84.75 280 TYR A N 1
ATOM 2259 C CA . TYR A 1 280 ? 2.357 -21.225 -27.197 1.00 84.75 280 TYR A CA 1
ATOM 2260 C C . TYR A 1 280 ? 3.320 -22.075 -28.053 1.00 84.75 280 TYR A C 1
ATOM 2262 O O . TYR A 1 280 ? 3.117 -23.273 -28.226 1.00 84.75 280 TYR A O 1
ATOM 2270 N N . LYS A 1 281 ? 4.399 -21.471 -28.574 1.00 87.12 281 LYS A N 1
ATOM 2271 C CA . LYS A 1 281 ? 5.352 -22.138 -29.485 1.00 87.12 281 LYS A CA 1
ATOM 2272 C C . LYS A 1 281 ? 6.268 -23.169 -28.817 1.00 87.12 281 LYS A C 1
ATOM 2274 O O . LYS A 1 281 ? 6.868 -23.988 -29.505 1.00 87.12 281 LYS A O 1
ATOM 2279 N N . SER A 1 282 ? 6.453 -23.107 -27.498 1.00 90.25 282 SER A N 1
ATOM 2280 C CA . SER A 1 282 ? 7.294 -24.066 -26.773 1.00 90.25 282 SER A CA 1
ATOM 2281 C C . SER A 1 282 ? 6.451 -25.227 -26.272 1.00 90.25 282 SER A C 1
ATOM 2283 O O . SER A 1 282 ? 5.646 -25.040 -25.363 1.00 90.25 282 SER A O 1
ATOM 2285 N N . ASN A 1 283 ? 6.687 -26.417 -26.814 1.00 93.06 283 ASN A N 1
ATOM 2286 C CA . ASN A 1 283 ? 5.942 -27.617 -26.459 1.00 93.06 283 ASN A CA 1
ATOM 2287 C C . ASN A 1 283 ? 6.802 -28.613 -25.679 1.00 93.06 283 ASN A C 1
ATOM 2289 O O . ASN A 1 283 ? 8.008 -28.726 -25.911 1.00 93.06 283 ASN A O 1
ATOM 2293 N N . ILE A 1 284 ? 6.183 -29.340 -24.755 1.00 96.19 284 ILE A N 1
ATOM 2294 C CA . ILE A 1 284 ? 6.805 -30.460 -24.052 1.00 96.19 284 ILE A CA 1
ATOM 2295 C C . ILE A 1 284 ? 5.759 -31.515 -23.709 1.00 96.19 284 ILE A C 1
ATOM 2297 O O . ILE A 1 284 ? 4.637 -31.192 -23.336 1.00 96.19 284 ILE A O 1
ATOM 2301 N N . PHE A 1 285 ? 6.160 -32.777 -23.795 1.00 96.25 285 PHE A N 1
ATOM 2302 C CA . PHE A 1 285 ? 5.342 -33.919 -23.422 1.00 96.25 285 PHE A CA 1
ATOM 2303 C C . PHE A 1 285 ? 6.037 -34.740 -22.332 1.00 96.25 285 PHE A C 1
ATOM 2305 O O . PHE A 1 285 ? 7.259 -34.945 -22.389 1.00 96.25 285 PHE A O 1
ATOM 2312 N N . LEU A 1 286 ? 5.258 -35.199 -21.352 1.00 96.50 286 LEU A N 1
ATOM 2313 C CA . LEU A 1 286 ? 5.641 -36.272 -20.438 1.00 96.50 286 LEU A CA 1
ATOM 2314 C C . LEU A 1 286 ? 4.662 -37.427 -20.568 1.00 96.50 286 LEU A C 1
ATOM 2316 O O . LEU A 1 286 ? 3.460 -37.232 -20.426 1.00 96.50 286 LEU A O 1
ATOM 2320 N N . THR A 1 287 ? 5.190 -38.624 -20.773 1.00 97.12 287 THR A N 1
ATOM 2321 C CA . THR A 1 287 ? 4.424 -39.871 -20.779 1.00 97.12 287 THR A CA 1
ATOM 2322 C C . THR A 1 287 ? 3.907 -40.210 -19.380 1.00 97.12 287 THR A C 1
ATOM 2324 O O . THR A 1 287 ? 4.520 -39.858 -18.368 1.00 97.12 287 THR A O 1
ATOM 2327 N N . SER A 1 288 ? 2.825 -40.982 -19.299 1.00 95.00 288 SER A N 1
ATOM 2328 C CA . SER A 1 288 ? 2.302 -41.506 -18.028 1.00 95.00 288 SER A CA 1
ATOM 2329 C C . SER A 1 288 ? 3.347 -42.324 -17.255 1.00 95.00 288 SER A C 1
ATOM 2331 O O . SER A 1 288 ? 3.386 -42.273 -16.024 1.00 95.00 288 SER A O 1
ATOM 2333 N N . LEU A 1 289 ? 4.249 -43.022 -17.959 1.00 96.06 289 LEU A N 1
ATOM 2334 C CA . LEU A 1 289 ? 5.359 -43.757 -17.345 1.00 96.06 289 LEU A CA 1
ATOM 2335 C C . LEU A 1 289 ? 6.405 -42.815 -16.727 1.00 96.06 289 LEU A C 1
ATOM 2337 O O . LEU A 1 289 ? 6.800 -43.024 -15.582 1.00 96.06 289 LEU A O 1
ATOM 2341 N N . GLU A 1 290 ? 6.823 -41.763 -17.438 1.00 97.81 290 GLU A N 1
ATOM 2342 C CA . GLU A 1 290 ? 7.738 -40.744 -16.897 1.00 97.81 290 GLU A CA 1
ATOM 2343 C C . GLU A 1 290 ? 7.130 -40.043 -15.674 1.00 97.81 290 GLU A C 1
ATOM 2345 O O . GLU A 1 290 ? 7.815 -39.864 -14.667 1.00 97.81 290 GLU A O 1
ATOM 2350 N N . ILE A 1 291 ? 5.838 -39.695 -15.731 1.00 97.56 291 ILE A N 1
ATOM 2351 C CA . ILE A 1 291 ? 5.107 -39.079 -14.612 1.00 97.56 291 ILE A CA 1
ATOM 2352 C C . ILE A 1 291 ? 5.110 -40.019 -13.401 1.00 97.56 291 ILE A C 1
ATOM 2354 O O . ILE A 1 291 ? 5.509 -39.617 -12.307 1.00 97.56 291 ILE A O 1
ATOM 2358 N N . LYS A 1 292 ? 4.725 -41.287 -13.595 1.00 97.00 292 LYS A N 1
ATOM 2359 C CA . LYS A 1 292 ? 4.705 -42.302 -12.533 1.00 97.00 292 LYS A CA 1
ATOM 2360 C C . LYS A 1 292 ? 6.088 -42.498 -11.914 1.00 97.00 292 LYS A C 1
ATOM 2362 O O . LYS A 1 292 ? 6.210 -42.497 -10.691 1.00 97.00 292 LYS A O 1
ATOM 2367 N N . ASN A 1 293 ? 7.126 -42.629 -12.737 1.00 97.25 293 ASN A N 1
ATOM 2368 C CA . ASN A 1 293 ? 8.500 -42.809 -12.271 1.00 97.25 293 ASN A CA 1
ATOM 2369 C C . ASN A 1 293 ? 9.005 -41.584 -11.499 1.00 97.25 293 ASN A C 1
ATOM 2371 O O . ASN A 1 293 ? 9.668 -41.741 -10.474 1.00 97.25 293 ASN A O 1
ATOM 2375 N N . CYS A 1 294 ? 8.640 -40.378 -11.938 1.00 97.81 294 CYS A N 1
ATOM 2376 C CA . CYS A 1 294 ? 8.958 -39.139 -11.237 1.00 97.81 294 CYS A CA 1
ATOM 2377 C C . CYS A 1 294 ? 8.294 -39.090 -9.852 1.00 97.81 294 CYS A C 1
ATOM 2379 O O . CYS A 1 294 ? 8.973 -38.882 -8.845 1.00 97.81 294 CYS A O 1
ATOM 2381 N N . LEU A 1 295 ? 6.986 -39.358 -9.769 1.00 97.31 295 LEU A N 1
ATOM 2382 C CA . LEU A 1 295 ? 6.258 -39.371 -8.496 1.00 97.31 295 LEU A CA 1
ATOM 2383 C C . LEU A 1 295 ? 6.780 -40.465 -7.554 1.00 97.31 295 LEU A C 1
ATOM 2385 O O . LEU A 1 295 ? 6.974 -40.204 -6.370 1.00 97.31 295 LEU A O 1
ATOM 2389 N N . LEU A 1 296 ? 7.083 -41.662 -8.066 1.00 97.31 296 LEU A N 1
ATOM 2390 C CA . LEU A 1 296 ? 7.697 -42.740 -7.281 1.00 97.31 296 LEU A CA 1
ATOM 2391 C C . LEU A 1 296 ? 9.079 -42.352 -6.750 1.00 97.31 296 LEU A C 1
ATOM 2393 O O . LEU A 1 296 ? 9.365 -42.591 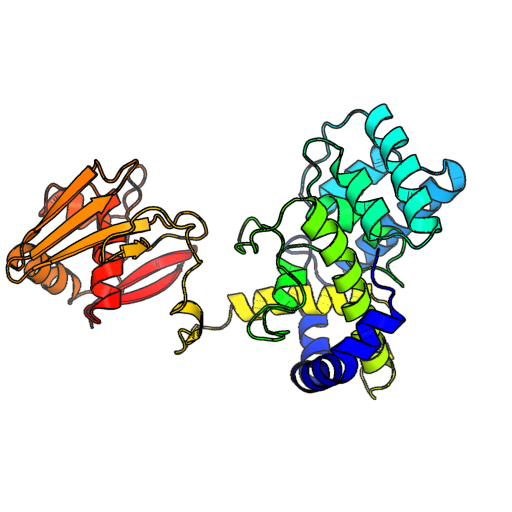-5.577 1.00 97.31 296 LEU A O 1
ATOM 2397 N N . HIS A 1 297 ? 9.915 -41.724 -7.583 1.00 97.12 297 HIS A N 1
ATOM 2398 C CA . HIS A 1 297 ? 11.216 -41.219 -7.156 1.00 97.12 297 HIS A CA 1
ATOM 2399 C C . HIS A 1 297 ? 11.064 -40.244 -5.987 1.00 97.12 297 HIS A C 1
ATOM 2401 O O . HIS A 1 297 ? 11.801 -40.356 -5.007 1.00 97.12 297 HIS A O 1
ATOM 2407 N N . PHE A 1 298 ? 10.093 -39.329 -6.064 1.00 97.62 298 PHE A N 1
ATOM 2408 C CA . PHE A 1 298 ? 9.890 -38.308 -5.042 1.00 97.62 298 PHE A CA 1
ATOM 2409 C C . PHE A 1 298 ? 9.104 -38.773 -3.806 1.00 97.62 298 PHE A C 1
ATOM 2411 O O . PHE A 1 298 ? 9.220 -38.151 -2.752 1.00 97.62 298 PHE A O 1
ATOM 2418 N N . LYS A 1 299 ? 8.376 -39.895 -3.881 1.00 96.38 299 LYS A N 1
ATOM 2419 C CA . LYS A 1 299 ? 7.551 -40.429 -2.780 1.00 96.38 299 LYS A CA 1
ATOM 2420 C C . LYS A 1 299 ? 8.349 -40.754 -1.513 1.00 96.38 299 LYS A C 1
ATOM 2422 O O . LYS A 1 299 ? 7.815 -40.665 -0.413 1.00 96.38 299 LYS A O 1
ATOM 2427 N N . LYS A 1 300 ? 9.631 -41.106 -1.654 1.00 94.56 300 LYS A N 1
ATOM 2428 C CA . LYS A 1 300 ? 10.531 -41.377 -0.516 1.00 94.56 300 LYS A CA 1
ATOM 2429 C C . LYS A 1 300 ? 10.995 -40.113 0.220 1.00 94.56 300 LYS A C 1
ATOM 2431 O O . LYS A 1 300 ? 11.570 -40.220 1.298 1.00 94.56 300 LYS A O 1
ATOM 2436 N N . TYR A 1 301 ? 10.780 -38.927 -0.351 1.00 92.44 301 TYR A N 1
ATOM 2437 C CA . TYR A 1 301 ? 11.156 -37.655 0.260 1.00 92.44 301 TYR A CA 1
ATOM 2438 C C . TYR A 1 301 ? 9.931 -37.015 0.918 1.00 92.44 301 TYR A C 1
ATOM 2440 O O . TYR A 1 301 ? 8.856 -36.964 0.328 1.00 92.44 301 TYR A O 1
ATOM 2448 N N . ASN A 1 302 ? 10.085 -36.486 2.137 1.00 91.56 302 ASN A N 1
ATOM 2449 C CA . ASN A 1 302 ? 8.977 -35.808 2.819 1.00 91.56 302 ASN A CA 1
ATOM 2450 C C . ASN A 1 302 ? 8.609 -34.486 2.124 1.00 91.56 302 ASN A C 1
ATOM 2452 O O . ASN A 1 302 ? 7.451 -34.264 1.802 1.00 91.56 302 ASN A O 1
ATOM 2456 N N . TRP A 1 303 ? 9.596 -33.624 1.880 1.00 96.00 303 TRP A N 1
ATOM 2457 C CA . TRP A 1 303 ? 9.462 -32.398 1.094 1.00 96.00 303 TRP A CA 1
ATOM 2458 C C . TRP A 1 303 ? 10.700 -32.252 0.214 1.00 96.00 303 TRP A C 1
ATOM 2460 O O . TRP A 1 303 ? 11.812 -32.499 0.680 1.00 96.00 303 TRP A O 1
ATOM 2470 N N . PHE A 1 304 ? 10.519 -31.849 -1.040 1.00 96.00 304 PHE A N 1
ATOM 2471 C CA . PHE A 1 304 ? 11.608 -31.648 -1.996 1.00 96.00 304 PHE A CA 1
ATOM 2472 C C . PHE A 1 304 ? 11.435 -30.320 -2.744 1.00 96.00 304 PHE A C 1
ATOM 2474 O O . PHE A 1 304 ? 10.308 -29.875 -2.967 1.00 96.00 304 PHE A O 1
ATOM 2481 N N . PRO A 1 305 ? 12.524 -29.633 -3.123 1.00 95.81 305 PRO A N 1
ATOM 2482 C CA . PRO A 1 305 ? 12.420 -28.332 -3.769 1.00 95.81 305 PRO A CA 1
ATOM 2483 C C . PRO A 1 305 ? 11.924 -28.463 -5.215 1.00 95.81 305 PRO A C 1
ATOM 2485 O O . PRO A 1 305 ? 12.318 -29.372 -5.942 1.00 95.81 305 PRO A O 1
ATOM 2488 N N . LEU A 1 306 ? 11.125 -27.499 -5.685 1.00 94.81 306 LEU A N 1
ATOM 2489 C CA . LEU A 1 306 ? 10.765 -27.401 -7.103 1.00 94.81 306 LEU A CA 1
ATOM 2490 C C . LEU A 1 306 ? 12.016 -27.196 -7.973 1.00 94.81 306 LEU A C 1
ATOM 2492 O O . LEU A 1 306 ? 12.163 -27.833 -9.009 1.00 94.81 306 LEU A O 1
ATOM 2496 N N . GLY A 1 307 ? 12.925 -26.308 -7.552 1.00 87.50 307 GLY A N 1
ATOM 2497 C CA . GLY A 1 307 ? 14.257 -26.165 -8.154 1.00 87.50 307 GLY A CA 1
ATOM 2498 C C . GLY A 1 307 ? 14.280 -25.828 -9.653 1.00 87.50 307 GLY A C 1
ATOM 2499 O O . GLY A 1 307 ? 15.227 -26.197 -10.329 1.00 87.50 307 GLY A O 1
ATOM 2500 N N . ASN A 1 308 ? 13.272 -25.142 -10.199 1.00 84.75 308 ASN A N 1
ATOM 2501 C CA . ASN A 1 308 ? 13.112 -24.918 -11.647 1.00 84.75 308 ASN A CA 1
ATOM 2502 C C . ASN A 1 308 ? 13.917 -23.732 -12.227 1.00 84.75 308 ASN A C 1
ATOM 2504 O O . ASN A 1 308 ? 13.606 -23.252 -13.321 1.00 84.75 308 ASN A O 1
ATOM 2508 N N . ASN A 1 309 ? 14.925 -23.227 -11.507 1.00 84.69 309 ASN A N 1
ATOM 2509 C CA . ASN A 1 309 ? 15.784 -22.149 -11.995 1.00 84.69 309 ASN A CA 1
ATOM 2510 C C . ASN A 1 309 ? 16.919 -22.717 -12.858 1.00 84.69 309 ASN A C 1
ATOM 2512 O O . ASN A 1 309 ? 17.756 -23.458 -12.358 1.00 84.69 309 ASN A O 1
ATOM 2516 N N . ILE A 1 310 ? 16.974 -22.318 -14.130 1.00 80.31 310 ILE A N 1
ATOM 2517 C CA . ILE A 1 310 ? 17.972 -22.794 -15.100 1.00 80.31 310 ILE A CA 1
ATOM 2518 C C . ILE A 1 310 ? 19.400 -22.417 -14.676 1.00 80.31 310 ILE A C 1
ATOM 2520 O O . ILE A 1 310 ? 20.320 -23.195 -14.890 1.00 80.31 310 ILE A O 1
ATOM 2524 N N . THR A 1 311 ? 19.597 -21.239 -14.075 1.00 77.75 311 THR A N 1
ATOM 2525 C CA . THR A 1 311 ? 20.942 -20.730 -13.747 1.00 77.75 311 THR A CA 1
ATOM 2526 C C . THR A 1 311 ? 21.464 -21.194 -12.393 1.00 77.75 311 THR A C 1
ATOM 2528 O O . THR A 1 311 ? 22.642 -21.025 -12.103 1.00 77.75 311 THR A O 1
ATOM 2531 N N . ASN A 1 312 ? 20.596 -21.742 -11.544 1.00 84.50 312 ASN A N 1
ATOM 2532 C CA . ASN A 1 312 ? 20.960 -22.213 -10.213 1.00 84.50 312 ASN A CA 1
ATOM 2533 C C . ASN A 1 312 ? 20.014 -23.347 -9.811 1.00 84.50 312 ASN A C 1
ATOM 2535 O O . ASN A 1 312 ? 19.067 -23.153 -9.037 1.00 84.50 312 ASN A O 1
ATOM 2539 N N . LEU A 1 313 ? 20.233 -24.506 -10.429 1.00 87.88 313 LEU A N 1
ATOM 2540 C CA . LEU A 1 313 ? 19.475 -25.716 -10.147 1.00 87.88 313 LEU A CA 1
ATOM 2541 C C . LEU A 1 313 ? 19.732 -26.156 -8.712 1.00 87.88 313 LEU A C 1
ATOM 2543 O O . LEU A 1 313 ? 20.863 -26.161 -8.242 1.00 87.88 313 LEU A O 1
ATOM 2547 N N . THR A 1 314 ? 18.662 -26.507 -8.004 1.00 88.31 314 THR A N 1
ATOM 2548 C CA . THR A 1 314 ? 18.779 -27.050 -6.649 1.00 88.31 314 THR A CA 1
ATOM 2549 C C . THR A 1 314 ? 18.952 -28.565 -6.753 1.00 88.31 314 THR A C 1
ATOM 2551 O O . THR A 1 314 ? 17.996 -29.209 -7.196 1.00 88.31 314 THR A O 1
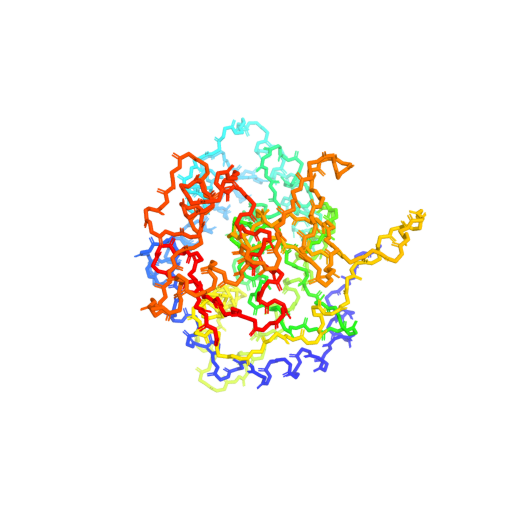ATOM 2554 N N . PRO A 1 315 ? 20.109 -29.135 -6.356 1.00 91.94 315 PRO A N 1
ATOM 2555 C CA . PRO A 1 315 ? 20.337 -30.577 -6.428 1.00 91.94 315 PRO A CA 1
ATOM 2556 C C . PRO A 1 315 ? 19.253 -31.357 -5.682 1.00 91.94 315 PRO A C 1
ATOM 2558 O O . PRO A 1 315 ? 18.829 -30.949 -4.596 1.00 91.94 315 PRO A O 1
ATOM 2561 N N . GLY A 1 316 ? 18.781 -32.454 -6.277 1.00 92.38 316 GLY A N 1
ATOM 2562 C CA . GLY A 1 316 ? 17.707 -33.277 -5.710 1.00 92.38 316 GLY A CA 1
ATOM 2563 C C . GLY A 1 316 ? 16.309 -32.647 -5.772 1.00 92.38 316 GLY A C 1
ATOM 2564 O O . GLY A 1 316 ? 15.373 -33.173 -5.173 1.00 92.38 316 GLY A O 1
ATOM 2565 N N . GLY A 1 317 ? 16.146 -31.518 -6.467 1.00 95.62 317 GLY A N 1
ATOM 2566 C CA . GLY A 1 317 ? 14.845 -30.911 -6.740 1.00 95.62 317 GLY A CA 1
ATOM 2567 C C . GLY A 1 317 ? 14.173 -31.440 -8.006 1.00 95.62 317 GLY A C 1
ATOM 2568 O O . GLY A 1 317 ? 14.781 -32.131 -8.821 1.00 95.62 317 GLY A O 1
ATOM 2569 N N . LEU A 1 318 ? 12.915 -31.055 -8.226 1.00 97.12 318 LEU A N 1
ATOM 2570 C CA . LEU A 1 318 ? 12.174 -31.482 -9.417 1.00 97.12 318 LEU A CA 1
ATOM 2571 C C . LEU A 1 318 ? 12.829 -30.988 -10.718 1.00 97.12 318 LEU A C 1
ATOM 2573 O O . LEU A 1 318 ? 12.923 -31.735 -11.685 1.00 97.12 318 LEU A O 1
ATOM 2577 N N . GLY A 1 319 ? 13.321 -29.747 -10.744 1.00 96.56 319 GLY A N 1
ATOM 2578 C CA . GLY A 1 319 ? 14.056 -29.203 -11.890 1.00 96.56 319 GLY A CA 1
ATOM 2579 C C . GLY A 1 319 ? 15.346 -29.967 -12.204 1.00 96.56 319 GLY A C 1
ATOM 2580 O O . GLY A 1 319 ? 15.672 -30.143 -13.376 1.00 96.56 319 GLY A O 1
ATOM 2581 N N . ASP A 1 320 ? 16.034 -30.462 -11.175 1.00 96.62 320 ASP A N 1
ATOM 2582 C CA . ASP A 1 320 ? 17.241 -31.286 -11.297 1.00 96.62 320 ASP A CA 1
ATOM 2583 C C . ASP A 1 320 ? 16.909 -32.683 -11.852 1.00 96.62 320 ASP A C 1
ATOM 2585 O O . ASP A 1 320 ? 17.550 -33.152 -12.790 1.00 96.62 320 ASP A O 1
ATOM 2589 N N . TYR A 1 321 ? 15.819 -33.298 -11.378 1.00 97.69 321 TYR A N 1
ATOM 2590 C CA . TYR A 1 321 ? 15.300 -34.559 -11.925 1.00 97.69 321 TYR A CA 1
ATOM 2591 C C . TYR A 1 321 ? 14.907 -34.436 -13.405 1.00 97.69 321 TYR A C 1
ATOM 2593 O O . TYR A 1 321 ? 15.217 -35.311 -14.216 1.00 97.69 321 TYR A O 1
ATOM 2601 N N . PHE A 1 322 ? 14.263 -33.326 -13.785 1.00 97.38 322 PHE A N 1
ATOM 2602 C CA . PHE A 1 322 ? 13.933 -33.046 -15.184 1.00 97.38 322 PHE A CA 1
ATOM 2603 C C . PHE A 1 322 ? 15.182 -33.032 -16.066 1.00 97.38 322 PHE A C 1
ATOM 2605 O O . PHE A 1 322 ? 15.163 -33.633 -17.138 1.00 97.38 322 PHE A O 1
ATOM 2612 N N . LEU A 1 323 ? 16.262 -32.396 -15.609 1.00 96.19 323 LEU A N 1
ATOM 2613 C CA . LEU A 1 323 ? 17.505 -32.322 -16.369 1.00 96.19 323 LEU A CA 1
ATOM 2614 C C . LEU A 1 323 ? 18.219 -33.672 -16.447 1.00 96.19 323 LEU A C 1
ATOM 2616 O O . LEU A 1 323 ? 18.553 -34.127 -17.539 1.00 96.19 323 LEU A O 1
ATOM 2620 N N . ASN A 1 324 ? 18.451 -34.301 -15.296 1.00 96.38 324 ASN A N 1
ATOM 2621 C CA . ASN A 1 324 ? 19.384 -35.422 -15.194 1.00 96.38 324 ASN A CA 1
ATOM 2622 C C . ASN A 1 324 ? 18.732 -36.776 -15.477 1.00 96.38 324 ASN A C 1
ATOM 2624 O O . ASN A 1 324 ? 19.417 -37.696 -15.906 1.00 96.38 324 ASN A O 1
ATOM 2628 N N . THR A 1 325 ? 17.429 -36.920 -15.217 1.00 97.06 325 THR A N 1
ATOM 2629 C CA . THR A 1 325 ? 16.708 -38.193 -15.392 1.00 97.06 325 THR A CA 1
ATOM 2630 C C . THR A 1 325 ? 15.798 -38.181 -16.613 1.00 97.06 325 THR A C 1
ATOM 2632 O O . THR A 1 325 ? 15.742 -39.168 -17.336 1.00 97.06 325 THR A O 1
ATOM 2635 N N . LEU A 1 326 ? 15.087 -37.076 -16.865 1.00 96.31 326 LEU A N 1
ATOM 2636 C CA . LEU A 1 326 ? 14.165 -36.978 -18.006 1.00 96.31 326 LEU A CA 1
ATOM 2637 C C . LEU A 1 326 ? 14.801 -36.349 -19.253 1.00 96.31 326 LEU A C 1
ATOM 2639 O O . LEU A 1 326 ? 14.150 -36.301 -20.294 1.00 96.31 326 LEU A O 1
ATOM 2643 N N . HIS A 1 327 ? 16.028 -35.823 -19.147 1.00 96.75 327 HIS A N 1
ATOM 2644 C CA . HIS A 1 327 ? 16.720 -35.081 -20.209 1.00 96.75 327 HIS A CA 1
ATOM 2645 C C . HIS A 1 327 ? 15.871 -33.944 -20.812 1.00 96.75 327 HIS A C 1
ATOM 2647 O O . HIS A 1 327 ? 15.894 -33.671 -22.012 1.00 96.75 327 HIS A O 1
ATOM 2653 N N . LYS A 1 328 ? 15.099 -33.261 -19.959 1.00 95.62 328 LYS A N 1
ATOM 2654 C CA . LYS A 1 328 ? 14.195 -32.156 -20.308 1.00 95.62 328 LYS A CA 1
ATOM 2655 C C . LYS A 1 328 ? 14.604 -30.883 -19.572 1.00 95.62 328 LYS A C 1
ATOM 2657 O O . LYS A 1 328 ? 15.194 -30.907 -18.497 1.00 95.62 328 LYS A O 1
ATOM 2662 N N . SER A 1 329 ? 14.258 -29.727 -20.140 1.00 95.00 329 SER A N 1
ATOM 2663 C CA . SER A 1 329 ? 14.627 -28.442 -19.534 1.00 95.00 329 SER A CA 1
ATOM 2664 C C . SER A 1 329 ? 13.990 -28.262 -18.140 1.00 95.00 329 SER A C 1
ATOM 2666 O O . SER A 1 329 ? 12.762 -28.370 -18.022 1.00 95.00 329 SER A O 1
ATOM 2668 N N . PRO A 1 330 ? 14.765 -27.868 -17.108 1.00 94.69 330 PRO A N 1
ATOM 2669 C CA . PRO A 1 330 ? 14.259 -27.634 -15.752 1.00 94.69 330 PRO A CA 1
ATOM 2670 C C . PRO A 1 330 ? 13.113 -26.629 -15.656 1.00 94.69 330 PRO A C 1
ATOM 2672 O O . PRO A 1 330 ? 12.295 -26.695 -14.739 1.00 94.69 330 PRO A O 1
ATOM 2675 N N . LYS A 1 331 ? 13.023 -25.687 -16.606 1.00 92.94 331 LYS A N 1
ATOM 2676 C CA . LYS A 1 331 ? 11.985 -24.644 -16.619 1.00 92.94 331 LYS A CA 1
ATOM 2677 C C . LYS A 1 331 ? 10.566 -25.223 -16.653 1.00 92.94 331 LYS A C 1
ATOM 2679 O O . LYS A 1 331 ? 9.620 -24.578 -16.196 1.00 92.94 331 LYS A O 1
ATOM 2684 N N . TYR A 1 332 ? 10.412 -26.436 -17.185 1.00 95.06 332 TYR A N 1
ATOM 2685 C CA . TYR A 1 332 ? 9.121 -27.103 -17.301 1.00 95.06 332 TYR A CA 1
ATOM 2686 C C . TYR A 1 332 ? 8.665 -27.774 -16.004 1.00 95.06 332 TYR A C 1
ATOM 2688 O O . TYR A 1 332 ? 7.464 -27.970 -15.842 1.00 95.06 332 TYR A O 1
ATOM 2696 N N . ALA A 1 333 ? 9.559 -28.011 -15.038 1.00 96.38 333 ALA A N 1
ATOM 2697 C CA . ALA A 1 333 ? 9.194 -28.588 -13.743 1.00 96.38 333 ALA A CA 1
ATOM 2698 C C . ALA A 1 333 ? 8.075 -27.789 -13.051 1.00 96.38 333 ALA A C 1
ATOM 2700 O O . ALA A 1 333 ? 7.140 -28.368 -12.512 1.00 96.38 333 ALA A O 1
ATOM 2701 N N . GLY A 1 334 ? 8.110 -26.451 -13.136 1.00 94.69 334 GLY A N 1
ATOM 2702 C CA . GLY A 1 334 ? 7.061 -25.593 -12.565 1.00 94.69 334 GLY A CA 1
ATOM 2703 C C . GLY A 1 334 ? 5.710 -25.666 -13.286 1.00 94.69 334 GLY A C 1
ATOM 2704 O O . GLY A 1 334 ? 4.695 -25.315 -12.692 1.00 94.69 334 GLY A O 1
ATOM 2705 N N . HIS A 1 335 ? 5.686 -26.115 -14.545 1.00 95.62 335 HIS A N 1
ATOM 2706 C CA . HIS A 1 335 ? 4.450 -26.318 -15.301 1.00 95.62 335 HIS A CA 1
ATOM 2707 C C . HIS A 1 335 ? 3.807 -27.646 -14.884 1.00 95.62 335 HIS A C 1
ATOM 2709 O O . HIS A 1 335 ? 2.666 -27.662 -14.434 1.00 95.62 335 HIS A O 1
ATOM 2715 N N . PHE A 1 336 ? 4.570 -28.743 -14.927 1.00 96.75 336 PHE A N 1
ATOM 2716 C CA . PHE A 1 336 ? 4.073 -30.062 -14.525 1.00 96.75 336 PHE A CA 1
ATOM 2717 C C . PHE A 1 336 ? 3.697 -30.122 -13.045 1.00 96.75 336 PHE A C 1
ATOM 2719 O O . PHE A 1 336 ? 2.636 -30.641 -12.717 1.00 96.75 336 PHE A O 1
ATOM 2726 N N . ALA A 1 337 ? 4.484 -29.506 -12.156 1.00 96.38 337 ALA A N 1
ATOM 2727 C CA . ALA A 1 337 ? 4.130 -29.432 -10.742 1.00 96.38 337 ALA A CA 1
ATOM 2728 C C . ALA A 1 337 ? 2.793 -28.708 -10.511 1.00 96.38 337 ALA A C 1
ATOM 2730 O O . ALA A 1 337 ? 2.033 -29.118 -9.641 1.00 96.38 337 ALA A O 1
ATOM 2731 N N . ALA A 1 338 ? 2.468 -27.675 -11.300 1.00 92.31 338 ALA A N 1
ATOM 2732 C CA . ALA A 1 338 ? 1.172 -27.003 -11.205 1.00 92.31 338 ALA A CA 1
ATOM 2733 C C . ALA A 1 338 ? 0.013 -27.936 -11.583 1.00 92.31 338 ALA A C 1
ATOM 2735 O O . ALA A 1 338 ? -0.990 -27.985 -10.874 1.00 92.31 338 ALA A O 1
ATOM 2736 N N . ILE A 1 339 ? 0.174 -28.711 -12.662 1.00 91.50 339 ILE A N 1
ATOM 2737 C CA . ILE A 1 339 ? -0.832 -29.688 -13.096 1.00 91.50 339 ILE A CA 1
ATOM 2738 C C . ILE A 1 339 ? -0.992 -30.790 -12.044 1.00 91.50 339 ILE A C 1
ATOM 2740 O O . ILE A 1 339 ? -2.113 -31.100 -11.656 1.00 91.50 339 ILE A O 1
ATOM 2744 N N . TRP A 1 340 ? 0.108 -31.341 -11.528 1.00 95.31 340 TRP A N 1
ATOM 2745 C CA . TRP A 1 340 ? 0.066 -32.417 -10.535 1.00 95.31 340 TRP A CA 1
ATOM 2746 C C . TRP A 1 340 ? -0.497 -31.964 -9.185 1.00 95.31 340 TRP A C 1
ATOM 2748 O O . TRP A 1 340 ? -1.181 -32.743 -8.527 1.00 95.31 340 TRP A O 1
ATOM 2758 N N . VAL A 1 341 ? -0.280 -30.705 -8.788 1.00 90.00 341 VAL A N 1
ATOM 2759 C CA . VAL A 1 341 ? -0.980 -30.112 -7.636 1.00 90.00 341 VAL A CA 1
ATOM 2760 C C . VAL A 1 341 ? -2.480 -30.005 -7.914 1.00 90.00 341 VAL A C 1
ATOM 2762 O O . VAL A 1 341 ? -3.283 -30.382 -7.067 1.00 90.00 341 VAL A O 1
ATOM 2765 N N . ASN A 1 342 ? -2.875 -29.554 -9.108 1.00 83.00 342 ASN A N 1
ATOM 2766 C CA . ASN A 1 342 ? -4.286 -29.467 -9.493 1.00 83.00 342 ASN A CA 1
ATOM 2767 C C . ASN A 1 342 ? -4.975 -30.845 -9.571 1.00 83.00 342 ASN A C 1
ATOM 2769 O O . ASN A 1 342 ? -6.163 -30.951 -9.293 1.00 83.00 342 ASN A O 1
ATOM 2773 N N . GLN A 1 343 ? -4.235 -31.897 -9.925 1.00 86.88 343 GLN A N 1
ATOM 2774 C CA . GLN A 1 343 ? -4.710 -33.286 -9.949 1.00 86.88 343 GLN A CA 1
ATOM 2775 C C . GLN A 1 343 ? -4.687 -33.970 -8.570 1.00 86.88 343 GLN A C 1
ATOM 2777 O O . GLN A 1 343 ? -5.067 -35.132 -8.470 1.00 86.88 343 GLN A O 1
ATOM 2782 N N . GLY A 1 344 ? -4.214 -33.294 -7.516 1.00 89.75 344 GLY A N 1
ATOM 2783 C CA . GLY A 1 344 ? -4.100 -33.882 -6.177 1.00 89.75 344 GLY A CA 1
ATOM 2784 C C . GLY A 1 344 ? -2.999 -34.941 -6.039 1.00 89.75 344 GLY A C 1
ATOM 2785 O O . GLY A 1 344 ? -3.003 -35.695 -5.074 1.00 89.75 344 GLY A O 1
ATOM 2786 N N . LEU A 1 345 ? -2.049 -35.003 -6.977 1.00 89.06 345 LEU A N 1
ATOM 2787 C CA . LEU A 1 345 ? -0.888 -35.904 -6.917 1.00 89.06 345 LEU A CA 1
ATOM 2788 C C . LEU A 1 345 ? 0.250 -35.315 -6.073 1.00 89.06 345 LEU A C 1
ATOM 2790 O O . LEU A 1 345 ? 1.076 -36.043 -5.522 1.00 89.06 345 LEU A O 1
ATOM 2794 N N . LEU A 1 346 ? 0.307 -33.984 -5.989 1.00 94.56 346 LEU A N 1
ATOM 2795 C CA . LEU A 1 346 ? 1.255 -33.240 -5.168 1.00 94.56 346 LEU A CA 1
ATOM 2796 C C . LEU A 1 346 ? 0.530 -32.242 -4.262 1.00 94.56 346 LEU A C 1
ATOM 2798 O O . LEU A 1 346 ? -0.510 -31.691 -4.614 1.00 94.56 346 LEU A O 1
ATOM 2802 N N . THR A 1 347 ? 1.163 -31.904 -3.144 1.00 92.88 347 THR A N 1
ATOM 2803 C CA . THR A 1 347 ? 0.914 -30.661 -2.405 1.00 92.88 347 THR A CA 1
ATOM 2804 C C . THR A 1 347 ? 2.162 -29.779 -2.427 1.00 92.88 347 THR A C 1
ATOM 2806 O O . THR A 1 347 ? 3.261 -30.247 -2.737 1.00 92.88 347 THR A O 1
ATOM 2809 N N . HIS A 1 348 ? 2.009 -28.489 -2.131 1.00 92.94 348 HIS A N 1
ATOM 2810 C CA . HIS A 1 348 ? 3.114 -27.535 -2.135 1.00 92.94 348 HIS A CA 1
ATOM 2811 C C . HIS A 1 348 ? 3.094 -26.616 -0.912 1.00 92.94 348 HIS A C 1
ATOM 2813 O O . HIS A 1 348 ? 2.047 -26.359 -0.319 1.00 92.94 348 HIS A O 1
ATOM 2819 N N . ARG A 1 349 ? 4.266 -26.083 -0.561 1.00 88.44 349 ARG A N 1
ATOM 2820 C CA . ARG A 1 349 ? 4.438 -25.029 0.446 1.00 88.44 349 ARG A CA 1
ATOM 2821 C C . ARG A 1 349 ? 5.578 -24.093 0.065 1.00 88.44 349 ARG A C 1
ATOM 2823 O O . ARG A 1 349 ? 6.373 -24.389 -0.826 1.00 88.44 349 ARG A O 1
ATOM 2830 N N . TYR A 1 350 ? 5.690 -22.988 0.789 1.00 84.44 350 TYR A N 1
ATOM 2831 C CA . TYR A 1 350 ? 6.886 -22.153 0.764 1.00 84.44 350 TYR A CA 1
ATOM 2832 C C . TYR A 1 350 ? 7.799 -22.574 1.915 1.00 84.44 350 TYR A C 1
ATOM 2834 O O . TYR A 1 350 ? 7.452 -22.404 3.081 1.00 84.44 350 TYR A O 1
ATOM 2842 N N . GLY A 1 351 ? 8.931 -23.181 1.572 1.00 79.00 351 GLY A N 1
ATOM 2843 C CA . GLY A 1 351 ? 9.965 -23.587 2.514 1.00 79.00 351 GLY A CA 1
ATOM 2844 C C . GLY A 1 351 ? 10.944 -22.462 2.840 1.00 79.00 351 GLY A C 1
ATOM 2845 O O . GLY A 1 351 ? 10.696 -21.274 2.594 1.00 79.00 351 GLY A O 1
ATOM 2846 N N . ASN A 1 352 ? 12.107 -22.848 3.366 1.00 75.31 352 ASN A N 1
ATOM 2847 C CA . ASN A 1 352 ? 13.162 -21.905 3.726 1.00 75.31 352 ASN A CA 1
ATOM 2848 C C . ASN A 1 352 ? 13.569 -21.038 2.523 1.00 75.31 352 ASN A C 1
ATOM 2850 O O . ASN A 1 352 ? 13.637 -21.496 1.380 1.00 75.31 352 ASN A O 1
ATOM 2854 N N . TYR A 1 353 ? 13.840 -19.757 2.789 1.00 75.38 353 TYR A N 1
ATOM 2855 C CA . TYR A 1 353 ? 14.191 -18.760 1.768 1.00 75.38 353 TYR A CA 1
ATOM 2856 C C . TYR A 1 353 ? 13.121 -18.560 0.681 1.00 75.38 353 TYR A C 1
ATOM 2858 O O . TYR A 1 353 ? 13.445 -18.159 -0.438 1.00 75.38 353 TYR A O 1
ATOM 2866 N N . ASN A 1 354 ? 11.848 -18.816 1.011 1.00 75.06 354 ASN A N 1
ATOM 2867 C CA . ASN A 1 354 ? 10.705 -18.641 0.114 1.00 75.06 354 ASN A CA 1
ATOM 2868 C C . ASN A 1 354 ? 10.791 -19.510 -1.157 1.00 75.06 354 ASN A C 1
ATOM 2870 O O . ASN A 1 354 ? 10.318 -19.123 -2.229 1.00 75.06 354 ASN A O 1
ATOM 2874 N N . ARG A 1 355 ? 11.438 -20.677 -1.053 1.00 84.00 355 ARG A N 1
ATOM 2875 C CA . ARG A 1 355 ? 11.506 -21.668 -2.132 1.00 84.00 355 ARG A CA 1
ATOM 2876 C C . ARG A 1 355 ? 10.222 -22.487 -2.150 1.00 84.00 355 ARG A C 1
ATOM 2878 O O . ARG A 1 355 ? 9.704 -22.838 -1.096 1.00 84.00 355 ARG A O 1
ATOM 2885 N N . ILE A 1 356 ? 9.723 -22.810 -3.339 1.00 89.44 356 ILE A N 1
ATOM 2886 C CA . ILE A 1 356 ? 8.593 -23.736 -3.465 1.00 89.44 356 ILE A CA 1
ATOM 2887 C C . ILE A 1 356 ? 9.110 -25.142 -3.171 1.00 89.44 356 ILE A C 1
ATOM 2889 O O . ILE A 1 356 ? 10.032 -25.615 -3.840 1.00 89.44 356 ILE A O 1
ATOM 2893 N N . GLU A 1 357 ? 8.511 -25.786 -2.180 1.00 94.19 357 GLU A N 1
ATOM 2894 C CA . GLU A 1 357 ? 8.715 -27.191 -1.845 1.00 94.19 357 GLU A CA 1
ATOM 2895 C C . GLU A 1 357 ? 7.448 -27.976 -2.178 1.00 94.19 357 GLU A C 1
ATOM 2897 O O . GLU A 1 357 ? 6.335 -27.461 -2.064 1.00 94.19 357 GLU A O 1
ATOM 2902 N N . LEU A 1 358 ? 7.632 -29.220 -2.596 1.00 96.25 358 LEU A N 1
ATOM 2903 C CA . LEU A 1 358 ? 6.598 -30.137 -3.045 1.00 96.25 358 LEU A CA 1
ATOM 2904 C C . LEU A 1 358 ? 6.626 -31.398 -2.183 1.00 96.25 358 LEU A C 1
ATOM 2906 O O . LEU A 1 358 ? 7.674 -31.769 -1.650 1.00 96.25 358 LEU A O 1
ATOM 2910 N N . LYS A 1 359 ? 5.480 -32.061 -2.074 1.00 97.12 359 LYS A N 1
ATOM 2911 C CA . LYS A 1 359 ? 5.334 -33.369 -1.437 1.00 97.12 359 LYS A CA 1
ATOM 2912 C C . LYS A 1 359 ? 4.363 -34.219 -2.248 1.00 97.12 359 LYS A C 1
ATOM 2914 O O . LYS A 1 359 ? 3.320 -33.713 -2.656 1.00 97.12 359 LYS A O 1
ATOM 2919 N N . VAL A 1 360 ? 4.714 -35.483 -2.474 1.00 96.81 360 VAL A N 1
ATOM 2920 C CA . VAL A 1 360 ? 3.821 -36.467 -3.105 1.00 96.81 360 VAL A CA 1
ATOM 2921 C C . VAL A 1 360 ? 2.745 -36.877 -2.101 1.00 96.81 360 VAL A C 1
ATOM 2923 O O . VAL A 1 360 ? 3.081 -37.137 -0.941 1.00 96.81 360 VAL A O 1
ATOM 2926 N N . LEU A 1 361 ? 1.480 -36.869 -2.534 1.00 92.12 361 LEU A N 1
ATOM 2927 C CA . LEU A 1 361 ? 0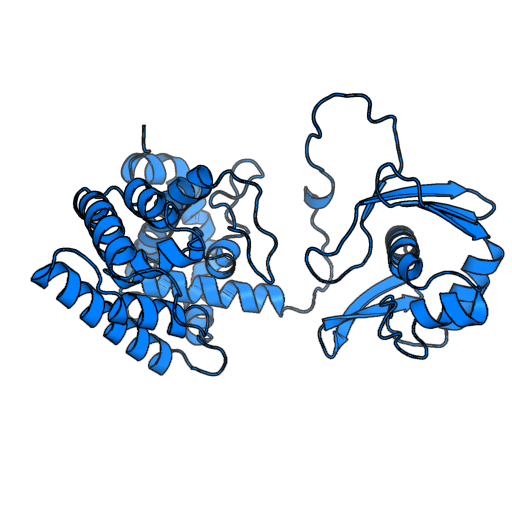.324 -37.260 -1.719 1.00 92.12 361 LEU A CA 1
ATOM 2928 C C . LEU A 1 361 ? 0.064 -38.771 -1.760 1.00 92.12 361 LEU A C 1
ATOM 2930 O O . LEU A 1 361 ? 0.361 -39.412 -2.797 1.00 92.12 361 LEU A O 1
#

Radius of gyration: 24.27 Å; chains: 1; bounding box: 44×72×55 Å

Foldseek 3Di:
DFQDLVNLCVVCVVLLVVVLVVPVVCLLVLLQLFDFPHPRGNVRLVVLLLVLLVQLLVCCVPQVFHFQVSLQSLCCRQPVGRDPDDRVLRRVLRSQLVVCVVVVNQLSSLVSQCVDPPQASQSSLSSVCSNFQQQGAGQAQLLQVLQVVSDDPNHRPQWGPDDPQHHTDDDDRSVNSSSRSSSSSSLVSSLVVLCPDPPRVVQRRGSHSSSSSSSSSSVVVVPPFPDDDPDPSVVDDDDDDDDDPDPFQKFWFPDHGPPIAIWTWDQDPQWIWIFDDDVSPDIDTDGPVNVVVLLVLQQVPAKAFLQLDQVGRDPRHQLNCCCPPVVHHSVCSRVVQRVCVVVVQKDWDQDPPRTIIIHGD

Sequence (361 aa):
MSTSYEDFINNYRDLLAEYWGKISSEILEWKNQYEWPKGIKLEKAIEIRNSLEISIKKNLNTYNYITKEVFDQVMVWGFGIPTKIPERTINEVTKRAFAELQSNNISGCAKILTEIYGVGISRASKIIALSNQDCLGIYDSRAAHGLFDLVFNDKRLIPIPPGKVIAGDYLPNYGYCEAFQKYIYVLKFLLSKAQKEDGLSNDFKRVADVEIALFSRSRSILKAPKINQIPEHLRRTRKLNNSTIEEGNYYWTLAVGNKAKLFKAEVMENGIFISTGENYKSNIFLTSLEIKNCLLHFKKYNWFPLGNNITNLTPGGLGDYFLNTLHKSPKYAGHFAAIWVNQGLLTHRYGNYNRIELKVL

pLDDT: mean 89.7, std 16.05, range [30.52, 98.88]

Secondary structure (DSSP, 8-state):
-PPPHHHHHHHHHHHHHHHHHHHTTTHHHHHHT-BSSTT-BHHHHHHHHHHHHHHHHHHHHHHSS--HHHHHHHHHHHHSS---S-HHHHHHHHHHHHHHHHTT-HHHHHHHHTTSTT--HHHHHHHHHTT-TTT-----HHHHHTTTT-EETTEESSPPPP-SSSPPP---HHHHHHHHHHHHHHHHHHHHHHTTSTTTTTT--SHHHHHHHHHHHHHHHHHS---S---GGGGS-----SS---S--EEE---SGGG--EEEEEEETTEEEEEESGGG-EEEEEEHHHHHHHHHHHHT-SSEE----TTS--TTSHHHHHHHTS-S-GGGHHHHHHHHHHTTSEEEEE-GGG-EEEEE-